Protein AF-A0A2Z6NJ18-F1 (afdb_monomer)

Secondary structure (DSSP, 8-state):
---EEEEEEEESSEE-TTS-EESSEEEEEEEEGGG-SHHHHHHHHHHTT----S--EEEETTEEEE--SHHHHHHHHHHHHHHHS-HHHHHHHHSTTPPP---HHHHHHHHHHHS--HHHHHHHHHHHH-SSHHHHHHHHHHHHHH-HHHHHHHHHS-GGGT-GGGS-TTT--S--S-HHHHHHHHHHTTGGGS-HHHHHHHHHHHHHHHHHHHHHHHHTSPTTPPPHHHHHHHHHHHHHHTT----

Nearest PDB structures (foldseek):
  2c60-assembly1_A  TM=5.235E-01  e=5.732E+00  Homo sapiens
  7oko-assembly1_AA  TM=4.887E-01  e=6.082E+00  Salmonella enterica
  7spb-assembly1_A1  TM=5.038E-01  e=8.177E+00  Salmonella enterica subsp. enterica serovar Typhi
  4hcd-assembly1_A  TM=3.188E-01  e=3.569E+00  Agrobacterium fabrum str. C58

Radius of gyration: 26.39 Å; Cα contacts (8 Å, |Δi|>4): 210; chains: 1; bounding box: 57×43×78 Å

Solvent-accessible surface area (backbone atoms only — not comparable to full-atom values): 14581 Å² total; per-residue (Å²): 130,90,55,68,46,72,46,80,45,78,44,83,49,48,67,46,101,84,71,48,81,45,79,52,52,77,47,80,42,85,42,51,59,96,67,60,32,40,71,46,52,52,52,51,44,40,71,73,72,43,86,76,77,94,78,47,73,46,75,57,97,89,41,80,42,75,52,84,42,49,68,46,36,47,52,50,48,54,49,36,51,67,70,72,34,55,72,62,61,51,42,52,68,79,41,66,90,65,86,64,70,52,40,46,61,60,52,46,60,60,45,42,76,80,53,72,52,71,66,59,52,51,49,52,52,49,30,32,62,17,76,41,60,68,57,26,54,52,44,51,60,61,36,35,84,77,38,52,69,60,36,54,56,56,66,70,48,64,53,56,32,52,20,46,36,52,41,55,81,94,67,56,60,92,73,54,54,56,58,68,62,53,54,49,48,65,65,43,57,68,35,70,79,45,61,72,68,59,21,52,50,50,53,50,51,54,52,50,55,51,51,50,56,50,50,56,57,53,72,73,47,57,92,91,61,67,59,68,72,57,47,54,52,49,52,54,49,58,60,57,53,74,73,64,72,90,127

Structure (mmCIF, N/CA/C/O backbone):
data_AF-A0A2Z6NJ18-F1
#
_entry.id   AF-A0A2Z6NJ18-F1
#
loop_
_atom_site.group_PDB
_atom_site.id
_atom_site.type_symbol
_atom_site.label_atom_id
_atom_site.label_alt_id
_atom_site.label_comp_id
_atom_site.label_asym_id
_atom_site.label_entity_id
_atom_site.label_seq_id
_atom_site.pdbx_PDB_ins_code
_atom_site.Cartn_x
_atom_site.Cartn_y
_atom_site.Cartn_z
_atom_site.occupancy
_atom_site.B_iso_or_equiv
_atom_site.auth_seq_id
_atom_site.auth_comp_id
_atom_site.auth_asym_id
_atom_site.auth_atom_id
_atom_site.pdbx_PDB_model_num
ATOM 1 N N . MET A 1 1 ? 9.048 -25.719 -14.201 1.00 41.34 1 MET A N 1
ATOM 2 C CA . MET A 1 1 ? 7.821 -25.385 -14.953 1.00 41.34 1 MET A CA 1
ATOM 3 C C . MET A 1 1 ? 8.251 -24.418 -16.028 1.00 41.34 1 MET A C 1
ATOM 5 O O . MET A 1 1 ? 8.930 -23.459 -15.692 1.00 41.34 1 MET A O 1
ATOM 9 N N . GLU A 1 2 ? 7.974 -24.723 -17.289 1.00 40.97 2 GLU A N 1
ATOM 10 C CA . GLU A 1 2 ? 8.443 -23.921 -18.420 1.00 40.97 2 GLU A CA 1
ATOM 11 C C . GLU A 1 2 ? 7.873 -22.501 -18.335 1.00 40.97 2 GLU A C 1
ATOM 13 O O . GLU A 1 2 ? 6.660 -22.300 -18.216 1.00 40.97 2 GLU A O 1
ATOM 18 N N . ASN A 1 3 ? 8.767 -21.515 -18.330 1.00 64.81 3 ASN A N 1
ATOM 19 C CA . ASN A 1 3 ? 8.395 -20.117 -18.232 1.00 64.81 3 ASN A CA 1
ATOM 20 C C . ASN A 1 3 ? 8.013 -19.596 -19.613 1.00 64.81 3 ASN A C 1
ATOM 22 O O . ASN A 1 3 ? 8.854 -19.549 -20.506 1.00 64.81 3 ASN A O 1
ATOM 26 N N . TYR A 1 4 ? 6.752 -19.204 -19.791 1.00 67.94 4 TYR A N 1
ATOM 27 C CA . TYR A 1 4 ? 6.263 -18.655 -21.053 1.00 67.94 4 TYR A CA 1
ATOM 28 C C . TYR A 1 4 ? 5.771 -17.224 -20.893 1.00 67.94 4 TYR A C 1
ATOM 30 O O . TYR A 1 4 ? 5.281 -16.838 -19.827 1.00 67.94 4 TYR A O 1
ATOM 38 N N . PHE A 1 5 ? 5.833 -16.478 -21.987 1.00 69.44 5 PHE A N 1
ATOM 39 C CA . PHE A 1 5 ? 5.192 -15.180 -22.140 1.00 69.44 5 PHE A CA 1
ATOM 40 C C . PHE A 1 5 ? 4.565 -15.073 -23.533 1.00 69.44 5 PHE A C 1
ATOM 42 O O . PHE A 1 5 ? 4.882 -15.862 -24.427 1.00 69.44 5 PHE A O 1
ATOM 49 N N . PHE A 1 6 ? 3.629 -14.140 -23.685 1.00 74.06 6 PHE A N 1
ATOM 50 C CA . PHE A 1 6 ? 2.908 -13.916 -24.934 1.00 74.06 6 PHE A CA 1
ATOM 51 C C . PHE A 1 6 ? 3.444 -12.666 -25.624 1.00 74.06 6 PHE A C 1
ATOM 53 O O . PHE A 1 6 ? 3.773 -11.684 -24.956 1.00 74.06 6 PHE A O 1
ATOM 60 N N . VAL A 1 7 ? 3.553 -12.725 -26.948 1.00 73.50 7 VAL A N 1
ATOM 61 C CA . VAL A 1 7 ? 3.991 -11.613 -27.792 1.00 73.50 7 VAL A CA 1
ATOM 62 C C . VAL A 1 7 ? 2.978 -11.425 -28.908 1.00 73.50 7 VAL A C 1
ATOM 64 O O . VAL A 1 7 ? 2.718 -12.362 -29.663 1.00 73.50 7 VAL A O 1
ATOM 67 N N . ASP A 1 8 ? 2.455 -10.208 -29.030 1.00 79.69 8 ASP A N 1
ATOM 68 C CA . ASP A 1 8 ? 1.617 -9.807 -30.155 1.00 79.69 8 ASP A CA 1
ATOM 69 C C . ASP A 1 8 ? 2.499 -9.349 -31.316 1.00 79.69 8 ASP A C 1
ATOM 71 O O . ASP A 1 8 ? 3.247 -8.372 -31.218 1.00 79.69 8 ASP A O 1
ATOM 75 N N . PHE A 1 9 ? 2.425 -10.074 -32.429 1.00 75.50 9 PHE A N 1
ATOM 76 C CA . PHE A 1 9 ? 3.144 -9.748 -33.650 1.00 75.50 9 PHE A CA 1
ATOM 77 C C . PHE A 1 9 ? 2.220 -9.024 -34.626 1.00 75.50 9 PHE A C 1
ATOM 79 O O . PHE A 1 9 ? 1.289 -9.613 -35.175 1.00 75.50 9 PHE A O 1
ATOM 86 N N . HIS A 1 10 ? 2.499 -7.745 -34.853 1.00 78.81 10 HIS A N 1
ATOM 87 C CA . HIS A 1 10 ? 1.779 -6.894 -35.795 1.00 78.81 10 HIS A CA 1
ATOM 88 C C . HIS A 1 10 ? 2.442 -6.973 -37.177 1.00 78.81 10 HIS A C 1
ATOM 90 O O . HIS A 1 10 ? 3.597 -6.569 -37.322 1.00 78.81 10 HIS A O 1
ATOM 96 N N . HIS A 1 11 ? 1.741 -7.478 -38.198 1.00 74.38 11 HIS A N 1
ATOM 97 C CA . HIS A 1 11 ? 2.294 -7.621 -39.551 1.00 74.38 11 HIS A CA 1
ATOM 98 C C . HIS A 1 11 ? 1.306 -7.275 -40.678 1.00 74.38 11 HIS A C 1
ATOM 100 O O . HIS A 1 11 ? 0.095 -7.408 -40.547 1.00 74.38 11 HIS A O 1
ATOM 106 N N . GLY A 1 12 ? 1.831 -6.818 -41.820 1.00 70.38 12 GLY A N 1
ATOM 107 C CA . GLY A 1 12 ? 1.021 -6.498 -43.007 1.00 70.38 12 GLY A CA 1
ATOM 108 C C . GLY A 1 12 ? 0.298 -5.141 -42.995 1.00 70.38 12 GLY A C 1
ATOM 109 O O . GLY A 1 12 ? -0.340 -4.810 -43.984 1.00 70.38 12 GLY A O 1
ATOM 110 N N . GLY A 1 13 ? 0.433 -4.348 -41.930 1.00 77.62 13 GLY A N 1
ATOM 111 C CA . GLY A 1 13 ? -0.132 -3.000 -41.762 1.00 77.62 13 GLY A CA 1
ATOM 112 C C . GLY A 1 13 ? 0.868 -1.987 -41.194 1.00 77.62 13 GLY A C 1
ATOM 113 O O . GLY A 1 13 ? 2.072 -2.243 -41.153 1.00 77.62 13 GLY A 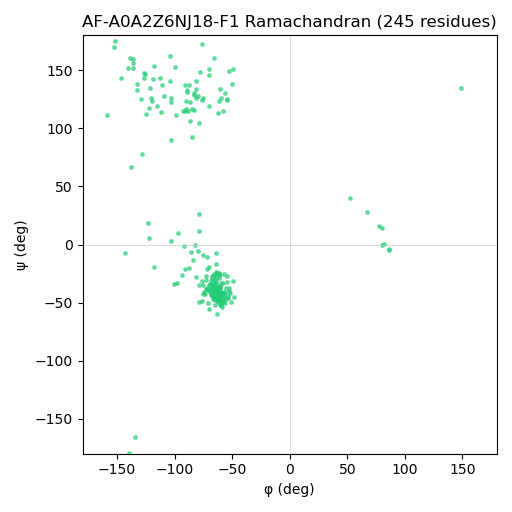O 1
ATOM 114 N N . TYR A 1 14 ? 0.378 -0.835 -40.734 1.00 73.81 14 TYR A N 1
ATOM 115 C CA . TYR A 1 14 ? 1.192 0.271 -40.215 1.00 73.81 14 TYR A CA 1
ATOM 116 C C . TYR A 1 14 ? 0.599 0.867 -38.931 1.00 73.81 14 TYR A C 1
ATOM 118 O O . TYR A 1 14 ? -0.585 0.711 -38.649 1.00 73.81 14 TYR A O 1
ATOM 126 N N . PHE A 1 15 ? 1.415 1.565 -38.139 1.00 72.38 15 PHE A N 1
ATOM 127 C CA . PHE A 1 15 ? 0.934 2.322 -36.980 1.00 72.38 15 PHE A CA 1
ATOM 128 C C . PHE A 1 15 ? 0.568 3.751 -37.395 1.00 72.38 15 PHE A C 1
ATOM 130 O O . PHE A 1 15 ? 1.335 4.408 -38.098 1.00 72.38 15 PHE A O 1
ATOM 137 N N . ASP A 1 16 ? -0.601 4.236 -36.976 1.00 76.06 16 ASP A N 1
ATOM 138 C CA . ASP A 1 16 ? -1.009 5.624 -37.191 1.00 76.06 16 ASP A CA 1
ATOM 139 C C . ASP A 1 16 ? -0.292 6.596 -36.229 1.00 76.06 16 ASP A C 1
ATOM 141 O O . ASP A 1 16 ? 0.376 6.197 -35.273 1.00 76.06 16 ASP A O 1
ATOM 145 N N . ASN A 1 17 ? -0.468 7.905 -36.439 1.00 71.88 17 ASN A N 1
ATOM 146 C CA . ASN A 1 17 ? 0.147 8.950 -35.603 1.00 71.88 17 ASN A CA 1
ATOM 147 C C . ASN A 1 17 ? -0.336 8.947 -34.137 1.00 71.88 17 ASN A C 1
ATOM 149 O O . ASN A 1 17 ? 0.166 9.723 -33.324 1.00 71.88 17 ASN A O 1
ATOM 153 N N . LYS A 1 18 ? -1.336 8.127 -33.800 1.00 70.69 18 LYS A N 1
ATOM 154 C CA . LYS A 1 18 ? -1.852 7.936 -32.441 1.00 70.69 18 LYS A CA 1
ATOM 155 C C . LYS A 1 18 ? -1.351 6.625 -31.821 1.00 70.69 18 LYS A C 1
ATOM 157 O O . LYS A 1 18 ? -1.744 6.318 -30.699 1.00 70.69 18 LYS A O 1
ATOM 162 N N . GLY A 1 19 ? -0.496 5.872 -32.520 1.00 65.94 19 GLY A N 1
ATOM 163 C CA . GLY A 1 19 ? 0.049 4.590 -32.073 1.00 65.94 19 GLY A CA 1
ATOM 164 C C . GLY A 1 19 ? -0.903 3.407 -32.257 1.00 65.94 19 GLY A C 1
ATOM 165 O O . GLY A 1 19 ? -0.676 2.350 -31.675 1.00 65.94 19 GLY A O 1
ATOM 166 N N . THR A 1 20 ? -1.969 3.561 -33.044 1.00 74.31 20 THR A N 1
ATOM 167 C CA . THR A 1 20 ? -2.934 2.491 -33.326 1.00 74.31 20 THR A CA 1
ATOM 168 C C . THR A 1 20 ? -2.483 1.706 -34.551 1.00 74.31 20 THR A C 1
ATOM 170 O O . THR A 1 20 ? -2.161 2.301 -35.577 1.00 74.31 20 THR A O 1
ATOM 173 N N . TYR A 1 21 ? -2.463 0.375 -34.465 1.00 76.50 21 TYR A N 1
ATOM 174 C CA . TYR A 1 21 ? -2.141 -0.483 -35.605 1.00 76.50 21 TYR A CA 1
AT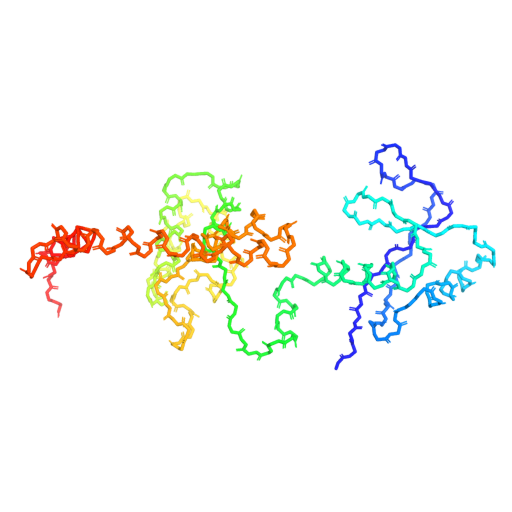OM 175 C C . TYR A 1 21 ? -3.321 -0.562 -36.584 1.00 76.50 21 TYR A C 1
ATOM 177 O O . TYR A 1 21 ? -4.436 -0.889 -36.178 1.00 76.50 21 TYR A O 1
ATOM 185 N N . VAL A 1 22 ? -3.089 -0.255 -37.862 1.00 77.94 22 VAL A N 1
ATOM 186 C CA . VAL A 1 22 ? -4.117 -0.147 -38.905 1.00 77.94 22 VAL A CA 1
ATOM 187 C C . VAL A 1 22 ? -3.687 -0.906 -40.162 1.00 77.94 22 VAL A C 1
ATOM 189 O O . VAL A 1 22 ? -2.545 -0.816 -40.609 1.00 77.94 22 VAL A O 1
ATOM 192 N N . GLY A 1 23 ? -4.635 -1.629 -40.764 1.00 75.75 23 GLY A N 1
ATOM 193 C CA . GLY A 1 23 ? -4.468 -2.228 -42.091 1.00 75.75 23 GLY A CA 1
ATOM 194 C C . GLY A 1 23 ? -3.631 -3.509 -42.141 1.00 75.75 23 GLY A C 1
ATOM 195 O O . GLY A 1 23 ? -3.208 -3.876 -43.229 1.00 75.75 23 GLY A O 1
ATOM 196 N N . GLY A 1 24 ? -3.394 -4.171 -41.004 1.00 80.94 24 GLY A N 1
ATOM 197 C CA . GLY A 1 24 ? -2.654 -5.434 -40.917 1.00 80.94 24 GLY A CA 1
ATOM 198 C C . GLY A 1 24 ? -3.271 -6.423 -39.932 1.00 80.94 24 GLY A C 1
ATOM 199 O O . GLY A 1 24 ? -4.267 -6.117 -39.276 1.00 80.94 24 GLY A O 1
ATOM 200 N N . ASP A 1 25 ? -2.635 -7.582 -39.808 1.00 76.06 25 ASP A N 1
ATOM 201 C CA . ASP A 1 25 ? -3.032 -8.667 -38.916 1.00 76.06 25 ASP A CA 1
ATOM 202 C C . ASP A 1 25 ? -2.191 -8.666 -37.632 1.00 76.06 25 ASP A C 1
ATOM 204 O O . ASP A 1 25 ? -1.043 -8.207 -37.599 1.00 76.06 25 ASP A O 1
ATOM 208 N N . VAL A 1 26 ? -2.779 -9.189 -36.554 1.00 80.44 26 VAL A N 1
ATOM 209 C CA . VAL A 1 26 ? -2.106 -9.387 -35.266 1.00 80.44 26 VAL A CA 1
ATOM 210 C C . VAL A 1 26 ? -2.131 -10.869 -34.932 1.00 80.44 26 VAL A C 1
ATOM 212 O O . VAL A 1 26 ? -3.200 -11.477 -34.872 1.00 80.44 26 VAL A O 1
ATOM 215 N N . ALA A 1 27 ? -0.955 -11.447 -34.714 1.00 77.38 27 ALA A N 1
ATOM 216 C CA . ALA A 1 27 ? -0.800 -12.837 -34.314 1.00 77.38 27 ALA A CA 1
ATOM 217 C C . ALA A 1 27 ? -0.192 -12.910 -32.910 1.00 77.38 27 ALA A C 1
ATOM 219 O O . ALA A 1 27 ? 0.931 -12.455 -32.702 1.00 77.38 27 ALA A O 1
ATOM 220 N N . GLU A 1 28 ? -0.912 -13.509 -31.963 1.00 79.62 28 GLU A N 1
ATOM 221 C CA . GLU A 1 28 ? -0.400 -13.768 -30.615 1.00 79.62 28 GLU A CA 1
ATOM 222 C C . GLU A 1 28 ? 0.422 -15.065 -30.614 1.00 79.62 28 GLU A C 1
ATOM 224 O O . GLU A 1 28 ? -0.036 -16.119 -31.069 1.00 79.62 28 GLU A O 1
ATOM 229 N N . TRP A 1 29 ? 1.643 -15.001 -30.087 1.00 73.38 29 TRP A N 1
ATOM 230 C CA . TRP A 1 29 ? 2.543 -16.145 -29.990 1.00 73.38 29 TRP A CA 1
ATOM 231 C C . TRP A 1 29 ? 2.941 -16.425 -28.549 1.00 73.38 29 TRP A C 1
ATOM 233 O O . TRP A 1 29 ? 3.329 -15.529 -27.802 1.00 73.38 29 TRP A O 1
ATOM 243 N N . LYS A 1 30 ? 2.897 -17.707 -28.177 1.00 77.06 30 LYS A N 1
ATOM 244 C CA . LYS A 1 30 ? 3.396 -18.204 -26.894 1.00 77.06 30 LYS A CA 1
ATOM 245 C C . LYS A 1 30 ? 4.879 -18.557 -27.020 1.00 77.06 30 LYS A C 1
ATOM 247 O O . LYS A 1 30 ? 5.228 -19.508 -27.721 1.00 77.06 30 LYS A O 1
ATOM 252 N N . CYS A 1 31 ? 5.728 -17.831 -26.303 1.00 70.31 31 CYS A N 1
ATOM 253 C CA . CYS A 1 31 ? 7.183 -17.932 -26.382 1.00 70.31 31 CYS A CA 1
ATOM 254 C C . CYS A 1 31 ? 7.778 -18.504 -25.091 1.00 70.31 31 CYS A C 1
ATOM 256 O O . CYS A 1 31 ? 7.285 -18.222 -23.999 1.00 70.31 31 CYS A O 1
ATOM 258 N N . LEU A 1 32 ? 8.830 -19.317 -25.218 1.00 67.75 32 LEU A N 1
ATOM 259 C CA . LEU A 1 32 ? 9.593 -19.874 -24.097 1.00 67.75 32 LEU A CA 1
ATOM 260 C C . LEU A 1 32 ? 10.683 -18.892 -23.668 1.00 67.75 32 LEU A C 1
ATOM 262 O O . LEU A 1 32 ? 11.545 -18.548 -24.467 1.00 67.75 32 LEU A O 1
ATOM 266 N N . SER A 1 33 ? 10.655 -18.502 -22.397 1.00 65.50 33 SER A N 1
ATOM 267 C CA . SER A 1 33 ? 11.608 -17.598 -21.742 1.00 65.50 33 SER A CA 1
ATOM 268 C C . SER A 1 33 ? 13.061 -18.043 -21.915 1.00 65.50 33 SER A C 1
ATOM 270 O O . SER A 1 33 ? 13.911 -17.258 -22.308 1.00 65.50 33 SER A O 1
ATOM 272 N N . GLU A 1 34 ? 13.343 -19.331 -21.708 1.00 60.28 34 GLU A N 1
ATOM 273 C CA . GLU A 1 34 ? 14.712 -19.870 -21.768 1.00 60.28 34 GLU A CA 1
ATOM 274 C C . GLU A 1 34 ? 15.296 -19.934 -23.189 1.00 60.28 34 GLU A C 1
ATOM 276 O O . GLU A 1 34 ? 16.486 -20.186 -23.356 1.00 60.28 34 GLU A O 1
ATOM 281 N N . MET A 1 35 ? 14.467 -19.725 -24.215 1.00 59.78 35 MET A N 1
ATOM 282 C CA . MET A 1 35 ? 14.857 -19.792 -25.627 1.00 59.78 35 MET A CA 1
ATOM 283 C C . MET A 1 35 ? 14.547 -18.490 -26.371 1.00 59.78 35 MET A C 1
ATOM 285 O O . MET A 1 35 ? 14.419 -18.495 -27.594 1.00 59.78 35 MET A O 1
ATOM 289 N N . TRP A 1 36 ? 14.352 -17.387 -25.646 1.00 72.75 36 TRP A N 1
ATOM 290 C CA . TRP A 1 36 ? 14.043 -16.106 -26.258 1.00 72.75 36 TRP A CA 1
ATOM 291 C C . TRP A 1 36 ? 15.312 -15.303 -26.542 1.00 72.75 36 TRP A C 1
ATOM 293 O O . TRP A 1 36 ? 16.020 -14.881 -25.632 1.00 72.75 36 TRP A O 1
ATOM 303 N N . GLY A 1 37 ? 15.573 -15.074 -27.826 1.00 72.56 37 GLY A N 1
ATOM 304 C CA . GLY A 1 37 ? 16.685 -14.269 -28.319 1.00 72.56 37 GLY A CA 1
ATOM 305 C C . GLY A 1 37 ? 16.364 -13.660 -29.680 1.00 72.56 37 GLY A C 1
ATOM 306 O O . GLY A 1 37 ? 15.382 -14.019 -30.334 1.00 72.56 37 GLY A O 1
ATOM 307 N N . TYR A 1 38 ? 17.211 -12.743 -30.136 1.00 75.81 38 TYR A N 1
ATOM 308 C CA . TYR A 1 38 ? 17.074 -12.043 -31.413 1.00 75.81 38 TYR A CA 1
ATOM 309 C C . TYR A 1 38 ? 16.918 -13.012 -32.591 1.00 75.81 38 TYR A C 1
ATOM 311 O O . TYR A 1 38 ? 16.041 -12.857 -33.444 1.00 75.81 38 TYR A O 1
ATOM 319 N N . PHE A 1 39 ? 17.738 -14.064 -32.614 1.00 76.19 39 PHE A N 1
ATOM 320 C CA . PHE A 1 39 ? 17.686 -15.075 -33.667 1.00 76.19 39 PHE A CA 1
ATOM 321 C C . PHE A 1 39 ? 16.404 -15.907 -33.636 1.00 76.19 39 PHE A C 1
ATOM 323 O O . PHE A 1 39 ? 15.968 -16.388 -34.683 1.00 76.19 39 PHE A O 1
ATOM 330 N N . ASP A 1 40 ? 15.774 -16.066 -32.476 1.00 76.19 40 ASP A N 1
ATOM 331 C CA . ASP A 1 40 ? 14.513 -16.793 -32.350 1.00 76.19 40 ASP A CA 1
ATOM 332 C C . ASP A 1 40 ? 13.327 -15.932 -32.790 1.00 76.19 40 ASP A C 1
ATOM 334 O O . ASP A 1 40 ? 12.445 -16.437 -33.490 1.00 76.19 40 ASP A O 1
ATOM 338 N N . VAL A 1 41 ? 13.376 -14.617 -32.537 1.00 74.06 41 VAL A N 1
ATOM 339 C CA . VAL A 1 41 ? 12.457 -13.647 -33.158 1.00 74.06 41 VAL A CA 1
ATOM 340 C C . VAL A 1 41 ? 12.590 -13.695 -34.682 1.00 74.06 41 VAL A C 1
ATOM 342 O O . VAL A 1 41 ? 11.592 -13.861 -35.381 1.00 74.06 41 VAL A O 1
ATOM 345 N N . LEU A 1 42 ? 13.813 -13.669 -35.223 1.00 76.06 42 LEU A N 1
ATOM 346 C CA . LEU A 1 42 ? 14.040 -13.783 -36.671 1.00 76.06 42 LEU A CA 1
ATOM 347 C C . LEU A 1 42 ? 13.499 -15.090 -37.266 1.00 76.06 42 LEU A C 1
ATOM 349 O O . LEU A 1 42 ? 12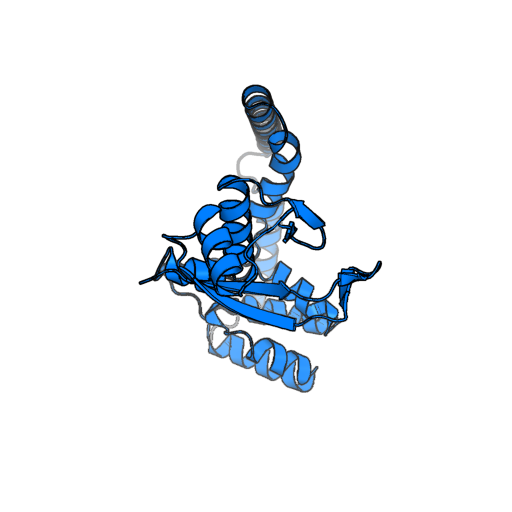.909 -15.080 -38.349 1.00 76.06 42 LEU A O 1
ATOM 353 N N . LYS A 1 43 ? 13.694 -16.230 -36.591 1.00 78.69 43 LYS A N 1
ATOM 354 C CA . LYS A 1 43 ? 13.138 -17.522 -37.033 1.00 78.69 43 LYS A CA 1
ATOM 355 C C . LYS A 1 43 ? 11.609 -17.490 -37.062 1.00 78.69 43 LYS A C 1
ATOM 357 O O . LYS A 1 43 ? 11.020 -18.020 -38.005 1.00 78.69 43 LYS A O 1
ATOM 362 N N . LEU A 1 44 ? 10.978 -16.869 -36.064 1.00 76.81 44 LEU A N 1
ATOM 363 C CA . LEU A 1 44 ? 9.528 -16.663 -36.006 1.00 76.81 44 LEU A CA 1
ATOM 364 C C . LEU A 1 44 ? 9.035 -15.847 -37.206 1.00 76.81 44 LEU A C 1
ATOM 366 O O . LEU A 1 44 ? 8.140 -16.301 -37.919 1.00 76.81 44 LEU A O 1
ATOM 370 N N . VAL A 1 45 ? 9.676 -14.715 -37.503 1.00 75.38 45 VAL A N 1
ATOM 371 C CA . VAL A 1 45 ? 9.308 -13.860 -38.646 1.00 75.38 45 VAL A CA 1
ATOM 372 C C . VAL A 1 45 ? 9.463 -14.596 -39.981 1.00 75.38 45 VAL A C 1
ATOM 374 O O . VAL A 1 45 ? 8.564 -14.571 -40.825 1.00 75.38 45 VAL A O 1
ATOM 377 N N . LYS A 1 46 ? 10.548 -15.362 -40.145 1.00 79.00 46 LYS A N 1
ATOM 378 C CA . LYS A 1 46 ? 10.749 -16.213 -41.329 1.00 79.00 46 LYS A CA 1
ATOM 379 C C . LYS A 1 46 ? 9.668 -17.288 -41.462 1.00 79.00 46 LYS A C 1
ATOM 381 O O . LYS A 1 46 ? 9.187 -17.542 -42.566 1.00 79.00 46 LYS A O 1
ATOM 386 N N . LYS A 1 47 ? 9.229 -17.887 -40.348 1.00 78.38 47 LYS A N 1
ATOM 387 C CA . LYS A 1 47 ? 8.116 -18.854 -40.320 1.00 78.38 47 LYS A CA 1
ATOM 388 C C . LYS A 1 47 ? 6.782 -18.217 -40.726 1.00 78.38 47 LYS A C 1
ATOM 390 O O . LYS A 1 47 ? 5.940 -18.897 -41.307 1.00 78.38 47 LYS A O 1
ATOM 395 N N . MET A 1 48 ? 6.617 -16.915 -40.498 1.00 71.50 48 MET A N 1
ATOM 396 C CA . MET A 1 48 ? 5.463 -16.125 -40.945 1.00 71.50 48 MET A CA 1
ATOM 397 C C . MET A 1 48 ? 5.521 -15.727 -42.432 1.00 71.50 48 MET A C 1
ATOM 399 O O . MET A 1 48 ? 4.689 -14.950 -42.885 1.00 71.50 48 MET A O 1
ATOM 403 N N . LYS A 1 49 ? 6.447 -16.308 -43.214 1.00 79.75 49 LYS A N 1
ATOM 404 C CA . LYS A 1 49 ? 6.653 -16.054 -44.654 1.00 79.75 49 LYS A CA 1
ATOM 405 C C . LYS A 1 49 ? 7.153 -14.644 -44.984 1.00 79.75 49 LYS A C 1
ATOM 407 O O . LYS A 1 49 ? 6.946 -14.173 -46.099 1.00 79.75 49 LYS A O 1
ATOM 412 N N . TYR A 1 50 ? 7.865 -14.011 -44.055 1.00 74.88 50 TYR A N 1
ATOM 413 C CA . TYR A 1 50 ? 8.621 -12.785 -44.306 1.00 74.88 50 TYR A CA 1
ATOM 414 C C . TYR A 1 50 ? 10.115 -13.143 -44.427 1.00 74.88 50 TYR A C 1
ATOM 416 O O . TYR A 1 50 ? 10.806 -13.241 -43.411 1.00 74.88 50 TYR A O 1
ATOM 424 N N . PRO A 1 51 ? 10.613 -13.451 -45.644 1.00 69.06 51 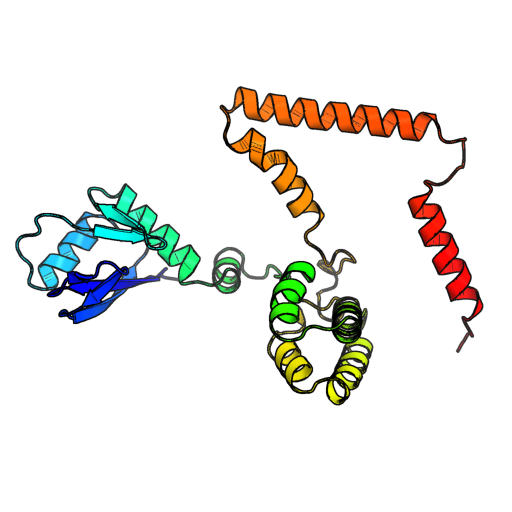PRO A N 1
ATOM 425 C CA . PRO A 1 51 ? 11.970 -13.969 -45.844 1.00 69.06 51 PRO A CA 1
ATOM 426 C C . PRO A 1 51 ? 13.054 -12.903 -45.647 1.00 69.06 51 PRO A C 1
ATOM 428 O O . PRO A 1 51 ? 14.150 -13.232 -45.192 1.00 69.06 51 PRO A O 1
ATOM 431 N N . GLU A 1 52 ? 12.730 -11.645 -45.947 1.00 72.44 52 GLU A N 1
ATOM 432 C CA . GLU A 1 52 ? 13.607 -10.488 -45.796 1.00 72.44 52 GLU A CA 1
ATOM 433 C C . GLU A 1 52 ? 12.959 -9.482 -44.847 1.00 72.44 52 GLU A C 1
ATOM 435 O O . GLU A 1 52 ? 11.807 -9.084 -45.026 1.00 72.44 52 GLU A O 1
ATOM 440 N N . VAL A 1 53 ? 13.704 -9.099 -43.813 1.00 68.12 53 VAL A N 1
ATOM 441 C CA . VAL A 1 53 ? 13.269 -8.150 -42.790 1.00 68.12 53 VAL A CA 1
ATOM 442 C C . VAL A 1 53 ? 14.307 -7.040 -42.752 1.00 68.12 53 VAL A C 1
ATOM 444 O O . VAL A 1 53 ? 15.446 -7.293 -42.370 1.00 68.12 53 VAL A O 1
ATOM 447 N N . ASN A 1 54 ? 13.924 -5.833 -43.171 1.00 70.12 54 ASN A N 1
ATOM 448 C CA . ASN A 1 54 ? 14.829 -4.681 -43.163 1.00 70.12 54 ASN A CA 1
ATOM 449 C C . ASN A 1 54 ? 15.110 -4.211 -41.734 1.00 70.12 54 ASN A C 1
ATOM 451 O O . ASN A 1 54 ? 16.263 -4.065 -41.346 1.00 70.12 54 ASN A O 1
ATOM 455 N N . GLU A 1 55 ? 14.059 -4.012 -40.939 1.00 74.56 55 GLU A N 1
ATOM 456 C CA . GLU A 1 55 ? 14.161 -3.589 -39.544 1.00 74.56 55 GLU A CA 1
ATOM 457 C C . GLU A 1 55 ? 13.034 -4.220 -38.724 1.00 74.56 55 GLU A C 1
ATOM 459 O O . GLU A 1 55 ? 11.902 -4.352 -39.195 1.00 74.56 55 GLU A O 1
ATOM 464 N N . MET A 1 56 ? 13.340 -4.596 -37.484 1.00 76.88 56 MET A N 1
ATOM 465 C CA . MET A 1 56 ? 12.360 -5.080 -36.515 1.00 76.88 56 MET A CA 1
ATOM 466 C C . MET A 1 56 ? 12.205 -4.049 -35.413 1.00 76.88 56 MET A C 1
ATOM 468 O O . MET A 1 56 ? 13.193 -3.513 -34.916 1.00 76.88 56 MET A O 1
ATOM 472 N N . TRP A 1 57 ? 10.967 -3.804 -35.008 1.00 77.75 57 TRP A N 1
ATOM 473 C CA . TRP A 1 57 ? 10.645 -2.832 -33.976 1.00 77.75 57 TRP A CA 1
ATOM 474 C C . TRP A 1 57 ? 9.794 -3.491 -32.894 1.00 77.75 57 TRP A C 1
ATOM 476 O O . TRP A 1 57 ? 8.941 -4.325 -33.193 1.00 77.75 57 TRP A O 1
ATOM 486 N N . TYR A 1 58 ? 10.014 -3.106 -31.641 1.00 77.94 58 TYR A N 1
ATOM 487 C CA . TYR A 1 58 ? 9.213 -3.526 -30.496 1.00 77.94 58 TYR A CA 1
ATOM 488 C C . TYR A 1 58 ? 8.708 -2.303 -29.737 1.00 77.94 58 TYR A C 1
ATOM 490 O O . TYR A 1 58 ? 9.370 -1.264 -29.690 1.00 77.94 58 TYR A O 1
ATOM 498 N N . ASN A 1 59 ? 7.508 -2.413 -29.169 1.00 72.81 59 ASN A N 1
ATOM 499 C CA . ASN A 1 59 ? 6.891 -1.344 -28.396 1.00 72.81 59 ASN A CA 1
ATOM 500 C C . ASN A 1 59 ? 7.004 -1.640 -26.898 1.00 72.81 59 ASN A C 1
ATOM 502 O O . ASN A 1 59 ? 6.568 -2.693 -26.434 1.00 72.81 59 ASN A O 1
ATOM 506 N N . ILE A 1 60 ? 7.557 -0.691 -26.147 1.00 71.06 60 ILE A N 1
ATOM 507 C CA . ILE A 1 60 ? 7.535 -0.686 -24.685 1.00 71.06 60 ILE A CA 1
ATOM 508 C C . ILE A 1 60 ? 6.869 0.611 -24.245 1.00 71.06 60 ILE A C 1
ATOM 510 O O . ILE A 1 60 ? 7.384 1.693 -24.519 1.00 71.06 60 ILE A O 1
ATOM 514 N N . ASP A 1 61 ? 5.731 0.504 -23.560 1.00 69.69 61 ASP A N 1
ATOM 515 C CA . ASP A 1 61 ? 5.010 1.642 -22.968 1.00 69.69 61 ASP A CA 1
ATOM 516 C C . ASP A 1 61 ? 4.723 2.790 -23.961 1.00 69.69 61 ASP A C 1
ATOM 518 O O . ASP A 1 61 ? 4.889 3.971 -23.661 1.00 69.69 61 ASP A O 1
ATOM 522 N N . GLY A 1 62 ? 4.350 2.449 -25.199 1.00 70.06 62 GLY A N 1
ATOM 523 C CA . GLY A 1 62 ? 4.067 3.429 -26.252 1.00 70.06 62 GLY A CA 1
ATOM 524 C C . GLY A 1 62 ? 5.307 3.971 -26.969 1.00 70.06 62 GLY A C 1
ATOM 525 O O . GLY A 1 62 ? 5.162 4.771 -27.890 1.00 70.06 62 GLY A O 1
ATOM 526 N N . SER A 1 63 ? 6.512 3.520 -26.609 1.00 74.25 63 SER A N 1
ATOM 527 C CA . SER A 1 63 ? 7.765 3.877 -27.282 1.00 74.25 63 SER A CA 1
ATOM 528 C C . SER A 1 63 ? 8.242 2.743 -28.187 1.00 74.25 63 SER A C 1
ATOM 530 O O . SER A 1 63 ? 8.472 1.628 -27.721 1.00 74.25 63 SER A O 1
ATOM 532 N N . LEU A 1 64 ? 8.421 3.030 -29.479 1.00 77.88 64 LEU A N 1
ATOM 533 C CA . LEU A 1 64 ? 8.986 2.087 -30.447 1.00 77.88 64 LEU A CA 1
ATOM 534 C C . LEU A 1 64 ? 10.518 2.107 -30.383 1.00 77.88 64 LEU A C 1
ATOM 536 O O . LEU A 1 64 ? 11.137 3.170 -30.442 1.00 77.88 64 LEU A O 1
ATOM 540 N N . LYS A 1 65 ? 11.124 0.925 -30.285 1.00 80.88 65 LYS A N 1
ATOM 541 C CA . LYS A 1 65 ? 12.575 0.709 -30.295 1.00 80.88 65 LYS A CA 1
ATOM 542 C C . LYS A 1 65 ? 12.948 -0.309 -31.365 1.00 80.88 65 LYS A C 1
ATOM 544 O O . LYS A 1 65 ? 12.178 -1.230 -31.626 1.00 80.88 65 LYS A O 1
ATOM 549 N N . VAL A 1 66 ? 14.130 -0.160 -31.959 1.00 81.94 66 VAL A N 1
ATOM 550 C CA . VAL A 1 66 ? 14.647 -1.116 -32.948 1.00 81.94 66 VAL A CA 1
ATOM 551 C C . VAL A 1 66 ? 15.219 -2.331 -32.225 1.00 81.94 66 VAL A C 1
ATOM 553 O O . VAL A 1 66 ? 16.061 -2.190 -31.337 1.00 81.94 66 VAL A O 1
ATOM 556 N N . LEU A 1 67 ? 14.781 -3.523 -32.615 1.00 81.81 67 LEU A N 1
ATOM 557 C CA . LEU A 1 67 ? 15.343 -4.790 -32.168 1.00 81.81 67 LEU A CA 1
ATOM 558 C C . LEU A 1 67 ? 16.525 -5.155 -33.073 1.00 81.81 67 LEU A C 1
ATOM 560 O O . LEU A 1 67 ? 16.331 -5.551 -34.223 1.00 81.81 67 LEU A O 1
ATOM 564 N N . VAL A 1 68 ? 17.743 -5.024 -32.548 1.00 83.19 68 VAL A N 1
ATOM 565 C CA . VAL A 1 68 ? 18.996 -5.283 -33.288 1.00 83.19 68 VAL A CA 1
ATOM 566 C C . VAL A 1 68 ? 19.835 -6.415 -32.695 1.00 83.19 68 VAL A C 1
ATOM 568 O O . VAL A 1 68 ? 20.695 -6.953 -33.386 1.00 83.19 68 VAL A O 1
ATOM 571 N N . ASP A 1 69 ? 19.605 -6.772 -31.431 1.00 82.06 69 ASP A N 1
ATOM 572 C CA . ASP A 1 69 ? 20.424 -7.718 -30.678 1.00 82.06 69 ASP A CA 1
ATOM 573 C C . ASP A 1 69 ? 19.625 -8.459 -29.586 1.00 82.06 69 ASP A C 1
ATOM 575 O O . ASP A 1 69 ? 18.448 -8.182 -29.331 1.00 8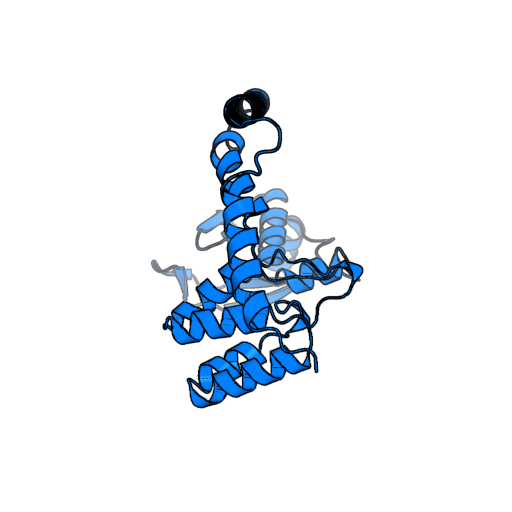2.06 69 ASP A O 1
ATOM 579 N N . ASP A 1 70 ? 20.285 -9.416 -28.926 1.00 77.69 70 ASP A N 1
ATOM 580 C CA . ASP A 1 70 ? 19.702 -10.193 -27.823 1.00 77.69 70 ASP A CA 1
ATOM 581 C C . ASP A 1 70 ? 19.358 -9.322 -26.608 1.00 77.69 70 ASP A C 1
ATOM 583 O O . ASP A 1 70 ? 18.467 -9.663 -25.834 1.00 77.69 70 ASP A O 1
ATOM 587 N N . LYS A 1 71 ? 20.008 -8.163 -26.447 1.00 78.94 71 LYS A N 1
ATOM 588 C CA . LYS A 1 71 ? 19.698 -7.230 -25.360 1.00 78.94 71 LYS A CA 1
ATOM 589 C C . LYS A 1 71 ? 18.293 -6.651 -25.521 1.00 78.94 71 LYS A C 1
ATOM 591 O O . LYS A 1 71 ? 17.566 -6.560 -24.533 1.00 78.94 71 LYS A O 1
ATOM 596 N N . GLY A 1 72 ? 17.897 -6.302 -26.745 1.00 76.50 72 GLY A N 1
ATOM 597 C CA . GLY A 1 72 ? 16.522 -5.900 -27.046 1.00 76.50 72 GLY A CA 1
ATOM 598 C C . GLY A 1 72 ? 15.518 -7.035 -26.819 1.00 76.50 72 GLY A C 1
ATOM 599 O O . GLY A 1 72 ? 14.448 -6.801 -26.263 1.00 76.50 72 GLY A O 1
ATOM 600 N N . ALA A 1 73 ? 15.880 -8.276 -27.165 1.00 78.19 73 ALA A N 1
ATOM 601 C CA . ALA A 1 73 ? 15.018 -9.439 -26.946 1.00 78.19 73 ALA A CA 1
ATOM 602 C C . ALA A 1 73 ? 14.772 -9.701 -25.447 1.00 78.19 73 ALA A C 1
ATOM 604 O O . ALA A 1 73 ? 13.624 -9.896 -25.044 1.00 78.19 73 ALA A O 1
ATOM 605 N N . VAL A 1 74 ? 15.813 -9.618 -24.612 1.00 78.56 74 VAL A N 1
ATOM 606 C CA . VAL A 1 74 ? 15.689 -9.724 -23.147 1.00 78.56 74 VAL A CA 1
ATOM 607 C C . VAL A 1 74 ? 14.871 -8.563 -22.574 1.00 78.56 74 VAL A C 1
ATOM 609 O O . VAL A 1 74 ? 14.030 -8.780 -21.709 1.00 78.56 74 VAL A O 1
ATOM 612 N N . GLU A 1 75 ? 15.031 -7.337 -23.088 1.00 80.12 75 GLU A N 1
ATOM 613 C CA . GLU A 1 75 ? 14.217 -6.192 -22.651 1.00 80.12 75 GLU A CA 1
ATOM 614 C C . GLU A 1 75 ? 12.720 -6.403 -22.949 1.00 80.12 75 GLU A C 1
ATOM 616 O O . GLU A 1 75 ? 11.870 -6.091 -22.111 1.00 80.12 75 GLU A O 1
ATOM 621 N N . MET A 1 76 ? 12.386 -6.977 -24.113 1.00 74.19 76 MET A N 1
ATOM 622 C CA . MET A 1 76 ? 11.011 -7.361 -24.454 1.00 74.19 76 MET A CA 1
ATOM 623 C C . MET A 1 76 ? 10.455 -8.401 -23.483 1.00 74.19 76 MET A C 1
ATOM 625 O O . MET A 1 76 ? 9.309 -8.294 -23.053 1.00 74.19 76 MET A O 1
ATOM 629 N N . GLU A 1 77 ? 11.257 -9.406 -23.143 1.00 74.69 77 GLU A N 1
ATOM 630 C CA . GLU A 1 77 ? 10.872 -10.474 -22.230 1.00 74.69 77 GLU A CA 1
ATOM 631 C C . GLU A 1 77 ? 10.671 -9.962 -20.800 1.00 74.69 77 GLU A C 1
ATOM 633 O O . GLU A 1 77 ? 9.653 -10.266 -20.180 1.00 74.69 77 GLU A O 1
ATOM 638 N N . ASP A 1 78 ? 11.602 -9.165 -20.278 1.00 74.56 78 ASP A N 1
ATOM 639 C CA . ASP A 1 78 ? 11.501 -8.551 -18.954 1.00 74.56 78 ASP A CA 1
ATOM 640 C C . ASP A 1 78 ? 10.253 -7.672 -18.857 1.00 74.56 78 ASP A C 1
ATOM 642 O O . ASP A 1 78 ? 9.512 -7.725 -17.869 1.00 74.56 78 ASP A O 1
ATOM 646 N N . TRP A 1 79 ? 9.970 -6.908 -19.915 1.00 70.94 79 TRP A N 1
ATOM 647 C CA . TRP A 1 79 ? 8.764 -6.099 -19.999 1.00 70.94 79 TRP A CA 1
ATOM 648 C C . TRP A 1 79 ? 7.495 -6.953 -20.081 1.00 70.94 79 TRP A C 1
ATOM 650 O O . TRP A 1 79 ? 6.537 -6.701 -19.347 1.00 70.94 79 TRP A O 1
ATOM 660 N N . ALA A 1 80 ? 7.483 -7.997 -20.911 1.00 66.81 80 ALA A N 1
ATOM 661 C CA . ALA A 1 80 ? 6.363 -8.927 -21.043 1.00 66.81 80 ALA A CA 1
ATOM 662 C C . ALA A 1 80 ? 6.116 -9.722 -19.751 1.00 66.81 80 ALA A C 1
ATOM 664 O O . ALA A 1 80 ? 4.971 -9.976 -19.385 1.00 66.81 80 ALA A O 1
ATOM 665 N N . LYS A 1 81 ? 7.163 -10.061 -18.994 1.00 65.00 81 LYS A N 1
ATOM 666 C CA . LYS A 1 81 ? 7.055 -10.661 -17.657 1.00 65.00 81 LYS A CA 1
ATOM 667 C C . LYS A 1 81 ? 6.482 -9.670 -16.647 1.00 65.00 81 LYS A C 1
ATOM 669 O O . LYS A 1 81 ? 5.597 -10.042 -15.879 1.00 65.00 81 LYS A O 1
ATOM 674 N N . ALA A 1 82 ? 6.938 -8.417 -16.669 1.00 62.78 82 ALA A N 1
ATOM 675 C CA . ALA A 1 82 ? 6.460 -7.362 -15.774 1.00 62.78 82 ALA A CA 1
ATOM 676 C C . ALA A 1 82 ? 5.003 -6.942 -16.046 1.00 62.78 82 ALA A C 1
ATOM 678 O O . ALA A 1 82 ? 4.293 -6.546 -15.119 1.00 62.78 82 ALA A O 1
ATOM 679 N N . THR A 1 83 ? 4.555 -7.024 -17.302 1.00 61.66 83 THR A N 1
ATOM 680 C CA . THR A 1 83 ? 3.208 -6.613 -17.736 1.00 61.66 83 THR A CA 1
ATOM 681 C C . THR A 1 83 ? 2.218 -7.778 -17.856 1.00 61.66 83 THR A C 1
ATOM 683 O O . THR A 1 83 ? 1.041 -7.600 -17.545 1.00 61.66 83 THR A O 1
ATOM 686 N N . GLY A 1 84 ? 2.675 -8.974 -18.242 1.00 48.94 84 GLY A N 1
ATOM 687 C CA . GLY A 1 84 ? 1.852 -10.163 -18.504 1.00 48.94 84 GLY A CA 1
ATOM 688 C C . GLY A 1 84 ? 1.622 -11.081 -17.299 1.00 48.94 84 GLY A C 1
ATOM 689 O O . GLY A 1 84 ? 0.629 -11.807 -17.254 1.00 48.94 84 GLY A O 1
ATOM 690 N N . LYS A 1 85 ? 2.468 -11.022 -16.266 1.00 49.62 85 LYS A N 1
ATOM 691 C CA . LYS A 1 85 ? 2.189 -11.636 -14.963 1.00 49.62 85 LYS A CA 1
ATOM 692 C C . LYS A 1 85 ? 2.003 -10.503 -13.968 1.00 49.62 85 LYS A C 1
ATOM 694 O O . LYS A 1 85 ? 2.934 -9.765 -13.669 1.00 49.62 85 LYS A O 1
ATOM 699 N N . GLY A 1 86 ? 0.791 -10.352 -13.430 1.00 50.97 86 GLY A N 1
ATOM 700 C CA . GLY A 1 86 ? 0.606 -9.478 -12.273 1.00 50.97 86 GLY A CA 1
ATOM 701 C C . GLY A 1 86 ? 1.648 -9.815 -11.197 1.00 50.97 86 GLY A C 1
ATOM 702 O O . GLY A 1 86 ? 2.078 -10.964 -11.086 1.00 50.97 86 GLY A O 1
ATOM 703 N N . LEU A 1 87 ? 2.042 -8.832 -10.384 1.00 55.66 87 LEU A N 1
ATOM 704 C CA . LEU A 1 87 ? 3.049 -9.028 -9.331 1.00 55.66 87 LEU A CA 1
ATOM 705 C C . LEU A 1 87 ? 2.760 -10.265 -8.456 1.00 55.66 87 LEU A C 1
ATOM 707 O O . LEU A 1 87 ? 3.681 -10.917 -7.992 1.00 55.66 87 LEU A O 1
ATOM 711 N N . LEU A 1 88 ? 1.481 -10.610 -8.263 1.00 60.50 88 LEU A N 1
ATOM 712 C CA . LEU A 1 88 ? 1.060 -11.805 -7.534 1.00 60.50 88 LEU A CA 1
ATOM 713 C C . LEU A 1 88 ? 1.507 -13.125 -8.204 1.00 60.50 88 LEU A C 1
ATOM 715 O O . LEU A 1 88 ? 2.268 -13.836 -7.558 1.00 60.50 88 LEU A O 1
ATOM 719 N N . PRO A 1 89 ? 1.120 -13.456 -9.458 1.00 61.12 89 PRO A N 1
ATOM 720 C CA . PRO A 1 89 ? 1.629 -14.646 -10.144 1.00 61.12 89 PRO A CA 1
ATOM 721 C C . PRO A 1 89 ? 3.158 -14.751 -10.188 1.00 61.12 89 PRO A C 1
ATOM 723 O O . PRO A 1 89 ? 3.695 -15.834 -9.989 1.00 61.12 89 PRO A O 1
ATOM 726 N N . ALA A 1 90 ? 3.859 -13.634 -10.415 1.00 58.09 90 ALA A N 1
ATOM 727 C CA . ALA A 1 90 ? 5.322 -13.624 -10.438 1.00 58.09 90 ALA A CA 1
ATOM 728 C C . ALA A 1 90 ? 5.923 -13.965 -9.062 1.00 58.09 90 ALA A C 1
ATOM 730 O O . ALA A 1 90 ? 6.896 -14.709 -8.973 1.00 58.09 90 ALA A O 1
ATOM 731 N N . MET A 1 91 ? 5.327 -13.456 -7.980 1.00 59.78 91 MET A N 1
ATOM 732 C CA . MET A 1 91 ? 5.759 -13.774 -6.618 1.00 59.78 91 MET A CA 1
ATOM 733 C C . MET A 1 91 ? 5.421 -15.212 -6.218 1.00 59.78 91 MET A C 1
ATOM 735 O O . MET A 1 91 ? 6.237 -15.850 -5.564 1.00 59.78 91 MET A O 1
ATOM 739 N N . ASP A 1 92 ? 4.260 -15.732 -6.622 1.00 66.19 92 ASP A N 1
ATOM 740 C CA . ASP A 1 92 ? 3.866 -17.118 -6.338 1.00 66.19 92 ASP A CA 1
ATOM 741 C C . ASP A 1 92 ? 4.781 -18.131 -7.051 1.00 66.19 92 ASP A C 1
ATOM 743 O O . ASP A 1 92 ? 5.018 -19.221 -6.534 1.00 66.19 92 ASP A O 1
ATOM 747 N N . GLU A 1 93 ? 5.322 -17.766 -8.215 1.00 67.50 93 GLU A N 1
ATOM 748 C CA . GLU A 1 93 ? 6.272 -18.588 -8.965 1.00 67.50 93 GLU A CA 1
ATOM 749 C C . GLU A 1 93 ? 7.698 -18.518 -8.400 1.00 67.50 93 GLU A C 1
ATOM 751 O O . GLU A 1 93 ? 8.329 -19.551 -8.184 1.00 67.50 93 GLU A O 1
ATOM 756 N N . LEU A 1 94 ? 8.210 -17.306 -8.156 1.00 71.00 94 LEU A N 1
ATOM 757 C CA . LEU A 1 94 ? 9.587 -17.101 -7.697 1.00 71.00 94 LEU A CA 1
ATOM 758 C C . LEU A 1 94 ? 9.769 -17.429 -6.210 1.00 71.00 94 LEU A C 1
ATOM 760 O O . LEU A 1 94 ? 10.854 -17.828 -5.793 1.00 71.00 94 LEU A O 1
ATOM 764 N N . LEU A 1 95 ? 8.728 -17.223 -5.402 1.00 71.12 95 LEU A N 1
ATOM 765 C CA . LEU A 1 95 ? 8.749 -17.353 -3.946 1.00 71.12 95 LEU A CA 1
ATOM 766 C C . LEU A 1 95 ? 7.475 -18.065 -3.448 1.00 71.12 95 LEU A C 1
ATOM 768 O O . LEU A 1 95 ? 6.652 -17.464 -2.742 1.00 71.12 95 LEU A O 1
ATOM 772 N N . PRO A 1 96 ? 7.297 -19.357 -3.787 1.00 76.00 96 PRO A N 1
ATOM 773 C CA . PRO A 1 96 ? 6.113 -20.108 -3.397 1.00 76.00 96 PRO A CA 1
ATOM 774 C C . PRO A 1 96 ? 5.985 -20.175 -1.870 1.00 76.00 96 PRO A C 1
ATOM 776 O O . PRO A 1 96 ? 6.943 -20.448 -1.149 1.00 76.00 96 PRO A O 1
ATOM 779 N N . GLY A 1 97 ? 4.776 -19.920 -1.368 1.00 73.25 97 GLY A N 1
ATOM 780 C CA . GLY A 1 97 ? 4.473 -19.935 0.067 1.00 73.25 97 GLY A CA 1
ATOM 781 C C . GLY A 1 97 ? 4.745 -18.618 0.801 1.00 73.25 97 GLY A C 1
ATOM 782 O O . GLY A 1 97 ? 4.376 -18.499 1.970 1.00 73.25 97 GLY A O 1
ATOM 783 N N . VAL A 1 98 ? 5.317 -17.605 0.139 1.00 77.19 98 VAL A N 1
ATOM 784 C CA . VAL A 1 98 ? 5.449 -16.269 0.734 1.00 77.19 98 VAL A CA 1
ATOM 785 C C . VAL A 1 98 ? 4.106 -15.552 0.710 1.00 77.19 98 VAL A C 1
ATOM 787 O O . VAL A 1 98 ? 3.491 -15.344 -0.337 1.00 77.19 98 VAL A O 1
ATOM 790 N N . GLU A 1 99 ? 3.659 -15.116 1.884 1.00 73.50 99 GLU A N 1
ATOM 791 C CA . GLU A 1 99 ? 2.422 -14.360 1.992 1.00 73.50 99 GLU A CA 1
ATOM 792 C C . GLU A 1 99 ? 2.542 -12.961 1.398 1.00 73.50 99 GLU A C 1
ATOM 794 O O . GLU A 1 99 ? 3.278 -12.099 1.882 1.00 73.50 99 GLU A O 1
ATOM 799 N N . GLN A 1 100 ? 1.716 -12.712 0.390 1.00 74.19 100 GLN A N 1
ATOM 800 C CA . GLN A 1 100 ? 1.640 -11.422 -0.273 1.00 74.19 100 GLN A CA 1
ATOM 801 C C . GLN A 1 100 ? 0.659 -10.500 0.444 1.00 74.19 100 GLN A C 1
ATOM 803 O O . GLN A 1 100 ? -0.445 -10.905 0.816 1.00 74.19 100 GLN A O 1
ATOM 808 N N . ARG A 1 101 ? 1.036 -9.229 0.606 1.00 78.94 101 ARG A N 1
ATOM 809 C CA . ARG A 1 101 ? 0.176 -8.220 1.234 1.00 78.94 101 ARG A CA 1
ATOM 810 C C . ARG A 1 101 ? 0.123 -6.946 0.427 1.00 78.94 101 ARG A C 1
ATOM 812 O O . ARG A 1 101 ? 1.136 -6.373 0.037 1.00 78.94 101 ARG A O 1
ATOM 819 N N . PHE A 1 102 ? -1.088 -6.458 0.234 1.00 78.69 102 PHE A N 1
ATOM 820 C CA . PHE A 1 102 ? -1.332 -5.193 -0.420 1.00 78.69 102 PHE A CA 1
ATOM 821 C C . PHE A 1 102 ? -1.154 -4.048 0.565 1.00 78.69 102 PHE A C 1
ATOM 823 O O . PHE A 1 102 ? -1.708 -4.034 1.664 1.00 78.69 102 PHE A O 1
ATOM 830 N N . CYS A 1 103 ? -0.427 -3.025 0.123 1.00 80.38 103 CYS A N 1
ATOM 831 C CA . CYS A 1 103 ? -0.399 -1.748 0.815 1.00 80.38 103 CYS A CA 1
ATOM 832 C C . CYS A 1 103 ? -1.811 -1.147 0.804 1.00 80.38 103 CYS A C 1
ATOM 834 O O . CYS A 1 103 ? -2.313 -0.725 -0.243 1.00 80.38 103 CYS A O 1
ATOM 836 N N . VAL A 1 104 ? -2.438 -1.046 1.977 1.00 83.50 104 VAL A N 1
ATOM 837 C CA . VAL A 1 104 ? -3.816 -0.545 2.121 1.00 83.50 104 VAL A CA 1
ATOM 838 C C . VAL A 1 104 ? -3.933 0.904 1.640 1.00 83.50 104 VAL A C 1
ATOM 840 O O . VAL A 1 104 ? -4.987 1.327 1.172 1.00 83.50 104 VAL A O 1
ATOM 843 N N . ARG A 1 105 ? -2.834 1.669 1.673 1.00 80.06 105 ARG A N 1
ATOM 844 C CA . ARG A 1 105 ? -2.775 3.027 1.116 1.00 80.06 105 ARG A CA 1
ATOM 845 C C . ARG A 1 105 ? -2.967 3.039 -0.403 1.00 80.06 105 ARG A C 1
ATOM 847 O O . ARG A 1 105 ? -3.750 3.845 -0.899 1.00 80.06 105 ARG A O 1
ATOM 854 N N . HIS A 1 106 ? -2.293 2.144 -1.127 1.00 76.81 106 HIS A N 1
ATOM 855 C CA . HIS A 1 106 ? -2.463 2.003 -2.578 1.00 76.81 106 HIS A CA 1
ATOM 856 C C . HIS A 1 106 ? -3.839 1.435 -2.917 1.00 76.81 106 HIS A C 1
ATOM 858 O O . HIS A 1 106 ? -4.516 1.964 -3.798 1.00 76.81 106 HIS A O 1
ATOM 864 N N . LEU A 1 107 ? -4.296 0.446 -2.143 1.00 80.50 107 LEU A N 1
ATOM 865 C CA . LEU A 1 107 ? -5.647 -0.095 -2.257 1.00 80.50 107 LEU A CA 1
ATOM 866 C C . LEU A 1 107 ? -6.698 1.018 -2.128 1.00 80.50 107 LEU A C 1
ATOM 868 O O . LEU A 1 107 ? -7.579 1.142 -2.973 1.00 80.50 107 LEU A O 1
ATOM 872 N N . TYR A 1 108 ? -6.557 1.889 -1.124 1.00 83.75 108 TYR A N 1
ATOM 873 C CA . TYR A 1 108 ? -7.441 3.036 -0.930 1.00 83.75 108 TYR A CA 1
ATOM 874 C C . TYR A 1 108 ? -7.318 4.073 -2.055 1.00 83.75 108 TYR A C 1
ATOM 876 O O . TYR A 1 108 ? -8.322 4.646 -2.467 1.00 83.75 108 TYR A O 1
ATOM 884 N N . SER A 1 109 ? -6.113 4.324 -2.576 1.00 77.75 109 SER A N 1
ATOM 885 C CA . SER A 1 109 ? -5.916 5.245 -3.706 1.00 77.75 109 SER A CA 1
ATOM 886 C C . SER A 1 109 ? -6.674 4.791 -4.957 1.00 77.75 109 SER A C 1
ATOM 888 O O . SER A 1 109 ? -7.247 5.620 -5.661 1.00 77.75 109 SER A O 1
ATOM 890 N N . ASN A 1 110 ? -6.739 3.481 -5.204 1.00 77.12 110 ASN A N 1
ATOM 891 C CA . ASN A 1 110 ? -7.535 2.912 -6.291 1.00 77.12 110 ASN A CA 1
ATOM 892 C C . ASN A 1 110 ? -9.032 2.921 -5.964 1.00 77.12 110 ASN A C 1
ATOM 894 O O . ASN A 1 110 ? -9.843 3.314 -6.800 1.00 77.12 110 ASN A O 1
ATOM 898 N N . PHE A 1 111 ? -9.392 2.568 -4.731 1.00 83.62 111 PHE A N 1
ATOM 899 C CA . PHE A 1 111 ? -10.774 2.560 -4.261 1.00 83.62 111 PHE A CA 1
ATOM 900 C C . PHE A 1 111 ? -11.422 3.952 -4.325 1.00 83.62 111 PHE A C 1
ATOM 902 O O . PHE A 1 111 ? -12.501 4.099 -4.891 1.00 83.62 111 PHE A O 1
ATOM 90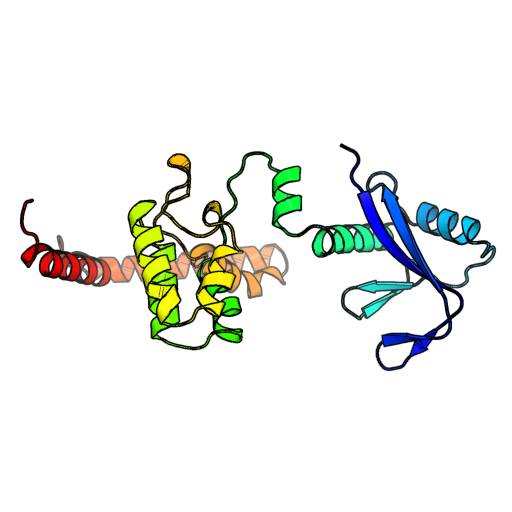9 N N . ARG A 1 112 ? -10.741 5.003 -3.840 1.00 88.19 112 ARG A N 1
ATOM 910 C CA . ARG A 1 112 ? -11.283 6.375 -3.789 1.00 88.19 112 ARG A CA 1
ATOM 911 C C . ARG A 1 112 ? -11.586 6.966 -5.165 1.00 88.19 112 ARG A C 1
ATOM 913 O O . ARG A 1 112 ? -12.393 7.881 -5.246 1.00 88.19 112 ARG A O 1
ATOM 920 N N . LYS A 1 113 ? -10.911 6.487 -6.223 1.00 83.88 113 LYS A N 1
ATOM 921 C CA . LYS A 1 113 ? -11.159 6.928 -7.606 1.00 83.88 113 LYS A CA 1
ATOM 922 C C . LYS A 1 113 ? -12.569 6.551 -8.061 1.00 83.88 113 LYS A C 1
ATOM 924 O O . LYS A 1 113 ? -13.150 7.270 -8.859 1.00 83.88 113 LYS A O 1
ATOM 929 N N . ARG A 1 114 ? -13.102 5.432 -7.558 1.00 86.12 114 ARG A N 1
ATOM 930 C CA . ARG A 1 114 ? -14.450 4.932 -7.874 1.00 86.12 114 ARG A CA 1
ATOM 931 C C . ARG A 1 114 ? -15.464 5.263 -6.781 1.00 86.12 114 ARG A C 1
ATOM 933 O O . ARG A 1 114 ? -16.618 5.529 -7.080 1.00 86.12 114 ARG A O 1
ATOM 940 N N . PHE A 1 115 ? -15.022 5.266 -5.526 1.00 90.50 115 PHE A N 1
ATOM 941 C CA . PHE A 1 115 ? -15.870 5.446 -4.350 1.00 90.50 115 PHE A CA 1
ATOM 942 C C . PHE A 1 115 ? -15.305 6.553 -3.446 1.00 90.50 115 PHE A C 1
ATOM 944 O O . PHE A 1 115 ? -14.632 6.268 -2.446 1.00 90.50 115 PHE A O 1
ATOM 951 N N . PRO A 1 116 ? -15.512 7.835 -3.796 1.00 87.94 116 PRO A N 1
ATOM 952 C CA . PRO A 1 116 ? -15.090 8.942 -2.950 1.00 87.94 116 PRO A CA 1
ATOM 953 C C . PRO A 1 116 ? -15.955 9.014 -1.682 1.00 87.94 116 PRO A C 1
ATOM 955 O O . PRO A 1 116 ? -17.149 8.732 -1.705 1.00 87.94 116 PRO A O 1
ATOM 958 N N . GLY A 1 117 ? -15.358 9.413 -0.557 1.00 90.06 117 GLY A N 1
ATOM 959 C CA . GLY A 1 117 ? -16.098 9.644 0.687 1.00 90.06 117 GLY A CA 1
ATOM 960 C C . GLY A 1 117 ? -15.285 9.361 1.947 1.00 90.06 117 GLY A C 1
ATOM 961 O O . GLY A 1 117 ? -14.614 8.333 2.065 1.00 90.06 117 GLY A O 1
ATOM 962 N N . LYS A 1 118 ? -15.363 10.269 2.929 1.00 90.94 118 LYS A N 1
ATOM 963 C CA . LYS A 1 118 ? -14.652 10.125 4.212 1.00 90.94 118 LYS A CA 1
ATOM 964 C C . LYS A 1 118 ? -15.159 8.921 5.010 1.00 90.94 118 LYS A C 1
ATOM 966 O O . LYS A 1 118 ? -14.351 8.182 5.563 1.00 90.94 118 LYS A O 1
ATOM 971 N N . GLN A 1 119 ? -16.469 8.686 5.007 1.00 92.38 119 GLN A N 1
ATOM 972 C CA . GLN A 1 119 ? -17.075 7.552 5.704 1.00 92.38 119 GLN A CA 1
ATOM 973 C C . GLN A 1 119 ? -16.586 6.214 5.129 1.00 92.38 119 GLN A C 1
ATOM 975 O O . GLN A 1 119 ? -16.096 5.371 5.876 1.00 92.38 119 GLN A O 1
ATOM 980 N N . LEU A 1 120 ? -16.610 6.042 3.802 1.00 91.38 120 LEU A N 1
ATOM 981 C CA . LEU A 1 120 ? -16.115 4.824 3.147 1.00 91.38 120 LEU A CA 1
ATOM 982 C C . LEU A 1 120 ? -14.614 4.611 3.379 1.00 91.38 120 LEU A C 1
ATOM 984 O O . LEU A 1 120 ? -14.189 3.489 3.649 1.00 91.38 120 LEU A O 1
ATOM 988 N N . LYS A 1 121 ? -13.815 5.687 3.362 1.00 92.12 121 LYS A N 1
ATOM 989 C CA . LYS A 1 121 ? -12.396 5.637 3.745 1.00 92.12 121 LYS A CA 1
ATOM 990 C C . LYS A 1 121 ? -12.215 5.075 5.154 1.00 92.12 121 LYS A C 1
ATOM 992 O O . LYS A 1 121 ? -11.377 4.199 5.358 1.00 92.12 121 LYS A O 1
ATOM 997 N N . GLU A 1 122 ? -12.948 5.605 6.128 1.00 93.44 122 GLU A N 1
ATOM 998 C CA . GLU A 1 122 ? -12.842 5.182 7.526 1.00 93.44 122 GLU A CA 1
ATOM 999 C C . GLU A 1 122 ? -13.280 3.728 7.711 1.00 93.44 122 GLU A C 1
ATOM 1001 O O . GLU A 1 122 ? -12.591 2.971 8.392 1.00 93.44 122 GLU A O 1
ATOM 1006 N N . MET A 1 123 ? -14.364 3.314 7.055 1.00 93.38 123 MET A N 1
ATOM 1007 C CA . MET A 1 123 ? -14.865 1.940 7.105 1.00 93.38 123 MET A CA 1
ATOM 1008 C C . MET A 1 123 ? -13.896 0.943 6.463 1.00 93.38 123 MET A C 1
ATOM 1010 O O . MET A 1 123 ? -13.574 -0.077 7.071 1.00 93.38 123 MET A O 1
ATOM 1014 N N . MET A 1 124 ? -13.342 1.266 5.292 1.00 92.19 124 MET A N 1
ATOM 1015 C CA . MET A 1 124 ? -12.309 0.454 4.641 1.00 92.19 124 MET A CA 1
ATOM 1016 C C . MET A 1 124 ? -11.067 0.311 5.531 1.00 92.19 124 MET A C 1
ATOM 1018 O O . MET A 1 124 ? -10.526 -0.785 5.684 1.00 92.19 124 MET A O 1
ATOM 1022 N N . TRP A 1 125 ? -10.630 1.402 6.169 1.00 92.75 125 TRP A N 1
ATOM 1023 C CA . TRP A 1 125 ? -9.507 1.369 7.107 1.00 92.75 125 TRP A CA 1
ATOM 1024 C C . TRP A 1 125 ? -9.794 0.533 8.353 1.00 92.75 125 TRP A C 1
ATOM 1026 O O . TRP A 1 125 ? -8.899 -0.170 8.826 1.00 92.75 125 TRP A O 1
ATOM 1036 N N . LYS A 1 126 ? -11.019 0.598 8.888 1.00 92.12 126 LYS A N 1
ATOM 1037 C CA . LYS A 1 126 ? -11.459 -0.260 9.995 1.00 92.12 126 LYS A CA 1
ATOM 1038 C C . LYS A 1 126 ? -11.441 -1.732 9.579 1.00 92.12 126 LYS A C 1
ATOM 1040 O O . LYS A 1 126 ? -10.909 -2.546 10.327 1.00 92.12 126 LYS A O 1
ATOM 1045 N N . ALA A 1 127 ? -11.934 -2.064 8.384 1.00 93.19 127 ALA A N 1
ATOM 1046 C CA . ALA A 1 127 ? -11.916 -3.429 7.859 1.00 93.19 127 ALA A CA 1
ATOM 1047 C C . ALA A 1 127 ? -10.477 -3.951 7.694 1.00 93.19 127 ALA A C 1
ATOM 1049 O O . ALA A 1 127 ? -10.141 -5.039 8.160 1.00 93.19 127 ALA A O 1
ATOM 1050 N N . ALA A 1 128 ? -9.578 -3.149 7.120 1.00 91.25 128 ALA A N 1
ATOM 1051 C CA . ALA A 1 128 ? -8.174 -3.532 6.975 1.00 91.25 128 ALA A CA 1
ATOM 1052 C C . ALA A 1 128 ? -7.485 -3.802 8.332 1.00 91.25 128 ALA A C 1
ATOM 1054 O O . ALA A 1 128 ? -6.668 -4.715 8.448 1.00 91.25 128 ALA A O 1
ATOM 1055 N N . LYS A 1 129 ? -7.850 -3.035 9.371 1.00 90.31 129 LYS A N 1
ATOM 1056 C CA . LYS A 1 129 ? -7.313 -3.135 10.742 1.00 90.31 129 LYS A CA 1
ATOM 1057 C C . LYS A 1 129 ? -7.998 -4.165 11.638 1.00 90.31 129 LYS A C 1
ATOM 1059 O O . LYS A 1 129 ? -7.538 -4.354 12.761 1.00 90.31 129 LYS A O 1
ATOM 1064 N N . ALA A 1 130 ? -9.080 -4.799 11.192 1.00 91.31 130 ALA A N 1
ATOM 1065 C CA . ALA A 1 130 ? -9.811 -5.764 12.004 1.00 91.31 130 ALA A CA 1
ATOM 1066 C C . ALA A 1 130 ? -8.880 -6.892 12.481 1.00 91.31 130 ALA A C 1
ATOM 1068 O O . ALA A 1 130 ? -8.154 -7.473 11.679 1.00 91.31 130 ALA A O 1
ATOM 1069 N N . SER A 1 131 ? -8.894 -7.199 13.781 1.00 86.12 131 SER A N 1
ATOM 1070 C CA . SER A 1 131 ? -7.991 -8.200 14.373 1.00 86.12 131 SER A CA 1
ATOM 1071 C C . SER A 1 131 ? -8.463 -9.642 14.184 1.00 86.12 131 SER A C 1
ATOM 1073 O O . SER A 1 131 ? -7.632 -10.545 14.156 1.00 86.12 131 SER A O 1
ATOM 1075 N N . TYR A 1 132 ? -9.776 -9.859 14.065 1.00 88.25 132 TYR A N 1
ATOM 1076 C CA . TYR A 1 132 ? -10.393 -11.182 13.960 1.00 88.25 132 TYR A CA 1
ATOM 1077 C C . TYR A 1 132 ? -11.479 -11.216 12.868 1.00 88.25 132 TYR A C 1
ATOM 1079 O O . TYR A 1 132 ? -12.084 -10.175 12.582 1.00 88.25 132 TYR A O 1
ATOM 1087 N N . PRO A 1 133 ? -11.725 -12.386 12.246 1.00 90.25 133 PRO A N 1
ATOM 1088 C CA . PRO A 1 133 ? -12.669 -12.555 11.138 1.00 90.25 133 PRO A CA 1
ATOM 1089 C C . PRO A 1 133 ? -14.056 -11.942 11.357 1.00 90.25 133 PRO A C 1
ATOM 1091 O O . PRO A 1 133 ? -14.563 -11.222 10.501 1.00 90.25 133 PRO A O 1
ATOM 1094 N N . GLN A 1 134 ? -14.645 -12.156 12.532 1.00 92.62 134 GLN A N 1
ATOM 1095 C CA . GLN A 1 134 ? -16.003 -11.717 12.852 1.00 92.62 134 GLN A CA 1
ATOM 1096 C C . GLN A 1 134 ? -16.109 -10.184 12.933 1.00 92.62 134 GLN A C 1
ATOM 1098 O O . GLN A 1 134 ? -17.129 -9.608 12.550 1.00 92.62 134 GLN A O 1
ATOM 1103 N N . ALA A 1 135 ? -15.050 -9.496 13.384 1.00 91.44 135 ALA A N 1
ATOM 1104 C CA .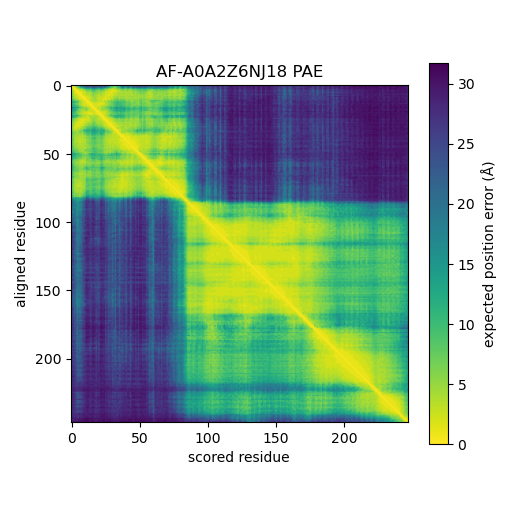 ALA A 1 135 ? -14.993 -8.033 13.354 1.00 91.44 135 ALA A CA 1
ATOM 1105 C C . ALA A 1 135 ? -14.956 -7.518 11.917 1.00 91.44 135 ALA A C 1
ATOM 1107 O O . ALA A 1 135 ? -15.638 -6.545 11.601 1.00 91.44 135 ALA A O 1
ATOM 1108 N N . TRP A 1 136 ? -14.188 -8.176 11.047 1.00 94.06 136 TRP A N 1
ATOM 1109 C CA . TRP A 1 136 ? -14.146 -7.824 9.633 1.00 94.06 136 TRP A CA 1
ATOM 1110 C C . TRP A 1 136 ? -15.523 -7.992 8.979 1.00 94.06 136 TRP A C 1
ATOM 1112 O O . TRP A 1 136 ? -16.014 -7.065 8.341 1.00 94.06 136 TRP A O 1
ATOM 1122 N N . GLU A 1 137 ? -16.192 -9.122 9.215 1.00 93.88 137 GLU A N 1
ATOM 1123 C CA . GLU A 1 137 ? -17.532 -9.405 8.681 1.00 93.88 137 GLU A CA 1
ATOM 1124 C C . GLU A 1 137 ? -18.587 -8.415 9.187 1.00 93.88 137 GLU A C 1
ATOM 1126 O O . GLU A 1 137 ? -19.480 -8.013 8.439 1.00 93.88 137 GLU A O 1
ATOM 1131 N N . LYS A 1 138 ? -18.490 -7.981 10.450 1.00 94.69 138 LYS A N 1
ATOM 1132 C CA . LYS A 1 138 ? -19.346 -6.919 10.991 1.00 94.69 138 LYS A CA 1
ATOM 1133 C C . LYS A 1 138 ? -19.156 -5.608 10.222 1.00 94.69 138 LYS A C 1
ATOM 1135 O O . LYS A 1 138 ? -20.138 -5.023 9.780 1.00 94.69 138 LYS A O 1
ATOM 1140 N N . ILE A 1 139 ? -17.911 -5.185 10.005 1.00 94.50 139 ILE A N 1
ATOM 1141 C CA . ILE A 1 139 ? -17.608 -3.937 9.290 1.00 94.50 139 ILE A CA 1
ATOM 1142 C C . ILE A 1 139 ? -18.059 -4.023 7.826 1.00 94.50 139 ILE A C 1
ATOM 1144 O O . ILE A 1 139 ? -18.636 -3.072 7.309 1.00 94.50 139 ILE A O 1
ATOM 1148 N N . MET A 1 140 ? -17.856 -5.161 7.158 1.00 93.81 140 MET A N 1
ATOM 1149 C CA . MET A 1 140 ? -18.327 -5.359 5.783 1.00 93.81 140 MET A CA 1
ATOM 1150 C C . MET A 1 140 ? -19.856 -5.283 5.681 1.00 93.81 140 MET A C 1
ATOM 1152 O O . MET A 1 140 ? -20.374 -4.622 4.780 1.00 93.81 140 MET A O 1
ATOM 1156 N N . ARG A 1 141 ? -20.587 -5.857 6.647 1.00 94.50 141 ARG A N 1
ATOM 1157 C CA . ARG A 1 141 ? -22.049 -5.704 6.735 1.00 94.50 141 ARG A CA 1
ATOM 1158 C C . ARG A 1 141 ? -22.482 -4.253 6.921 1.00 94.50 141 ARG A C 1
ATOM 1160 O O . ARG A 1 141 ? -23.496 -3.869 6.355 1.00 94.50 141 ARG A O 1
ATOM 1167 N N . GLU A 1 142 ? -21.716 -3.453 7.658 1.00 94.12 142 GLU A N 1
ATOM 1168 C CA . GLU A 1 142 ? -21.974 -2.018 7.832 1.00 94.12 142 GLU A CA 1
ATOM 1169 C C . GLU A 1 142 ? -21.650 -1.194 6.567 1.00 94.12 142 GLU A C 1
ATOM 1171 O O . GLU A 1 142 ? -22.271 -0.159 6.345 1.00 94.12 142 GLU A O 1
ATOM 1176 N N . ILE A 1 143 ? -20.725 -1.640 5.702 1.00 93.69 143 ILE A N 1
ATOM 1177 C CA . ILE A 1 143 ? -20.429 -0.967 4.418 1.00 93.69 143 ILE A CA 1
ATOM 1178 C C . ILE A 1 143 ? -21.566 -1.159 3.409 1.00 93.69 143 ILE A C 1
ATOM 1180 O O . ILE A 1 143 ? -21.887 -0.230 2.670 1.00 93.69 143 ILE A O 1
ATOM 1184 N N . ARG A 1 144 ? -22.193 -2.342 3.387 1.00 93.31 144 ARG A N 1
ATOM 1185 C CA . ARG A 1 144 ? -23.252 -2.695 2.429 1.00 93.31 144 ARG A CA 1
ATOM 1186 C C . ARG A 1 144 ? -24.401 -1.669 2.338 1.00 93.31 144 ARG A C 1
ATOM 1188 O O . ARG A 1 144 ? -24.701 -1.281 1.214 1.00 93.31 144 ARG A O 1
ATOM 1195 N N . PRO A 1 145 ? -25.025 -1.203 3.441 1.00 94.12 145 PRO A N 1
ATOM 1196 C CA . PRO A 1 145 ? -26.092 -0.201 3.373 1.00 94.12 145 PRO A CA 1
ATOM 1197 C C . PRO A 1 145 ? -25.594 1.204 3.006 1.00 94.12 145 PRO A C 1
ATOM 1199 O O . PRO A 1 145 ? -26.387 2.017 2.549 1.00 94.12 145 PRO A O 1
ATOM 1202 N N . ILE A 1 146 ? -24.304 1.509 3.196 1.00 91.88 146 ILE A N 1
ATOM 1203 C CA . ILE A 1 146 ? -23.728 2.810 2.819 1.00 91.88 146 ILE A CA 1
ATOM 1204 C C . ILE A 1 146 ? -23.530 2.869 1.303 1.00 91.88 146 ILE A C 1
ATOM 1206 O O . ILE A 1 146 ? -23.878 3.857 0.662 1.00 91.88 146 ILE A O 1
ATOM 1210 N N . ASN A 1 147 ? -22.922 1.827 0.732 1.00 91.31 147 ASN A N 1
ATOM 1211 C CA . ASN A 1 147 ? -22.716 1.708 -0.705 1.00 91.31 147 ASN A CA 1
ATOM 1212 C C . ASN A 1 147 ? -22.501 0.236 -1.087 1.00 91.31 147 ASN A C 1
ATOM 1214 O O . ASN A 1 147 ? -21.473 -0.372 -0.766 1.00 91.31 147 ASN A O 1
ATOM 1218 N N . GLU A 1 148 ? -23.469 -0.332 -1.801 1.00 93.00 148 GLU A N 1
ATOM 1219 C CA . GLU A 1 148 ? -23.446 -1.742 -2.180 1.00 93.00 148 GLU A CA 1
ATOM 1220 C C . GLU A 1 148 ? -22.333 -2.067 -3.190 1.00 93.00 148 GLU A C 1
ATOM 1222 O O . GLU A 1 148 ? -21.665 -3.098 -3.074 1.00 93.00 148 GLU A O 1
ATOM 1227 N N . GLU A 1 149 ? -22.067 -1.173 -4.141 1.00 89.94 149 GLU A N 1
ATOM 1228 C CA . GLU A 1 149 ? -21.018 -1.358 -5.149 1.00 89.94 149 GLU A CA 1
ATOM 1229 C C . GLU A 1 149 ? -19.615 -1.306 -4.531 1.00 89.94 149 GLU A C 1
ATOM 1231 O O . GLU A 1 149 ? -18.739 -2.103 -4.878 1.00 89.94 149 GLU A O 1
ATOM 1236 N N . ALA A 1 150 ? -19.412 -0.444 -3.534 1.00 90.25 150 ALA A N 1
ATOM 1237 C CA . ALA A 1 150 ? -18.186 -0.415 -2.746 1.00 90.25 150 ALA A CA 1
ATOM 1238 C C . ALA A 1 150 ? -17.974 -1.729 -1.977 1.00 90.25 150 ALA A C 1
ATOM 1240 O O . ALA A 1 150 ? -16.858 -2.255 -1.941 1.00 90.25 150 ALA A O 1
ATOM 1241 N N . HIS A 1 151 ? -19.041 -2.282 -1.391 1.00 92.44 151 HIS A N 1
ATOM 1242 C CA . HIS A 1 151 ? -18.999 -3.581 -0.723 1.00 92.44 151 HIS A CA 1
ATOM 1243 C C . HIS A 1 151 ? -18.632 -4.706 -1.702 1.00 92.44 151 HIS A C 1
ATOM 1245 O O . HIS A 1 151 ? -17.697 -5.464 -1.435 1.00 92.44 151 HIS A O 1
ATOM 1251 N N . LYS A 1 152 ? -19.305 -4.790 -2.859 1.00 90.56 152 LYS A N 1
ATOM 1252 C CA . LYS A 1 152 ? -18.998 -5.777 -3.912 1.00 90.56 152 LYS A CA 1
ATOM 1253 C C . LYS A 1 152 ? -17.549 -5.659 -4.388 1.00 90.56 152 LYS A C 1
ATOM 1255 O O . LYS A 1 152 ? -16.866 -6.671 -4.539 1.00 90.56 152 LYS A O 1
ATOM 1260 N N . HIS A 1 153 ? -17.051 -4.435 -4.564 1.00 88.25 153 HIS A N 1
ATOM 1261 C CA . HIS A 1 153 ? -15.667 -4.193 -4.964 1.00 88.25 153 HIS A CA 1
ATOM 1262 C C . HIS A 1 153 ? -14.660 -4.724 -3.937 1.00 88.25 153 HIS A C 1
ATOM 1264 O O . HIS A 1 153 ? -13.712 -5.410 -4.310 1.00 88.25 153 HIS A O 1
ATOM 1270 N N . LEU A 1 154 ? -14.872 -4.443 -2.649 1.00 88.44 154 LEU A N 1
ATOM 1271 C CA . LEU A 1 154 ? -14.000 -4.934 -1.578 1.00 88.44 154 LEU A CA 1
ATOM 1272 C C . LEU A 1 154 ? -14.083 -6.459 -1.413 1.00 88.44 154 LEU A C 1
ATOM 1274 O O . LEU A 1 154 ? -13.062 -7.083 -1.142 1.00 88.44 154 LEU A O 1
ATOM 1278 N N . MET A 1 155 ? -15.258 -7.063 -1.624 1.00 88.50 155 MET A N 1
ATOM 1279 C CA . MET A 1 155 ? -15.445 -8.521 -1.595 1.00 88.50 155 MET A CA 1
ATOM 1280 C C . MET A 1 155 ? -14.747 -9.244 -2.753 1.00 88.50 155 MET A C 1
ATOM 1282 O O . MET A 1 155 ? -14.328 -10.387 -2.589 1.00 88.50 155 MET A O 1
ATOM 1286 N N . ARG A 1 156 ? -14.582 -8.587 -3.910 1.00 85.69 156 ARG A N 1
ATOM 1287 C CA . ARG A 1 156 ? -13.836 -9.145 -5.051 1.00 85.69 156 ARG A CA 1
ATOM 1288 C C . ARG A 1 156 ? -12.348 -9.323 -4.742 1.00 85.69 156 ARG A C 1
ATOM 1290 O O . ARG A 1 156 ? -11.692 -10.151 -5.365 1.00 85.69 156 ARG A O 1
ATOM 1297 N N . ILE A 1 157 ? -11.810 -8.541 -3.809 1.00 81.44 157 ILE A N 1
ATOM 1298 C CA . ILE A 1 157 ? -10.401 -8.592 -3.424 1.00 81.44 157 ILE A CA 1
ATOM 1299 C C . ILE A 1 157 ? -10.265 -9.546 -2.235 1.00 81.44 157 ILE A C 1
ATOM 1301 O O . ILE A 1 157 ? -10.761 -9.219 -1.152 1.00 81.44 157 ILE A O 1
ATOM 1305 N N . PRO A 1 158 ? -9.563 -10.688 -2.380 1.00 82.50 158 PRO A N 1
ATOM 1306 C CA . PRO A 1 158 ? -9.465 -11.666 -1.306 1.00 82.50 158 PRO A CA 1
ATOM 1307 C C . PRO A 1 158 ? -8.951 -11.024 -0.006 1.00 82.50 158 PRO A C 1
ATOM 1309 O O . PRO A 1 158 ? -7.860 -10.441 -0.004 1.00 82.50 158 PRO A O 1
ATOM 1312 N N . PRO A 1 159 ? -9.692 -11.136 1.115 1.00 85.31 159 PRO A N 1
ATOM 1313 C CA . PRO A 1 159 ? -9.332 -10.495 2.381 1.00 85.31 159 PRO A CA 1
ATOM 1314 C C . PRO A 1 159 ? -7.943 -10.877 2.907 1.00 85.31 159 PRO A C 1
ATOM 1316 O O . PRO A 1 159 ? -7.318 -10.074 3.600 1.00 85.31 159 PRO A O 1
ATOM 1319 N N . ARG A 1 160 ? -7.433 -12.058 2.519 1.00 84.75 160 ARG A N 1
ATOM 1320 C CA . ARG A 1 160 ? -6.073 -12.532 2.828 1.00 84.75 160 ARG A CA 1
ATOM 1321 C C . ARG A 1 160 ? -4.969 -11.558 2.413 1.00 84.75 160 ARG A C 1
ATOM 1323 O O . ARG A 1 160 ? -3.915 -11.558 3.027 1.00 84.75 160 ARG A O 1
ATOM 1330 N N . TYR A 1 161 ? -5.206 -10.720 1.402 1.00 81.75 161 TYR A N 1
ATOM 1331 C CA . TYR A 1 161 ? -4.193 -9.792 0.898 1.00 81.75 161 TYR A CA 1
ATOM 1332 C C . TYR A 1 161 ? -4.166 -8.452 1.634 1.00 81.75 161 TYR A C 1
ATOM 1334 O O . TYR A 1 161 ? -3.174 -7.738 1.540 1.00 81.75 161 TYR A O 1
ATOM 1342 N N . TRP A 1 162 ? -5.230 -8.055 2.338 1.00 85.50 162 TRP A N 1
ATOM 1343 C CA . TRP A 1 162 ? -5.348 -6.668 2.811 1.00 85.50 162 TRP A CA 1
ATOM 1344 C C . TRP A 1 162 ? -5.987 -6.483 4.192 1.00 85.50 162 TRP A C 1
ATOM 1346 O O . TRP A 1 162 ? -5.966 -5.365 4.712 1.00 85.50 162 TRP A O 1
ATOM 1356 N N . SER A 1 163 ? -6.528 -7.538 4.809 1.00 88.94 163 SER A N 1
ATOM 1357 C CA . SER A 1 163 ? -7.068 -7.478 6.170 1.00 88.94 163 SER A CA 1
ATOM 1358 C C . SER A 1 163 ? -6.197 -8.236 7.164 1.00 88.94 163 SER A C 1
ATOM 1360 O O . SER A 1 163 ? -5.972 -9.437 7.017 1.00 88.94 163 SER A O 1
ATOM 1362 N N . LYS A 1 164 ? -5.821 -7.555 8.256 1.00 88.00 164 LYS A N 1
ATOM 1363 C CA . LYS A 1 164 ? -5.066 -8.137 9.378 1.00 88.00 164 LYS A CA 1
ATOM 1364 C C . LYS A 1 164 ? -5.732 -9.385 9.964 1.00 88.00 164 LYS A C 1
ATOM 1366 O O . LYS A 1 164 ? -5.042 -10.295 10.413 1.00 88.00 164 LYS A O 1
ATOM 1371 N N . SER A 1 165 ? -7.062 -9.445 9.932 1.00 88.00 165 SER A N 1
ATOM 1372 C CA . SER A 1 165 ? -7.848 -10.565 10.459 1.00 88.00 165 SER A CA 1
ATOM 1373 C C . SER A 1 165 ? -7.616 -11.891 9.732 1.00 88.00 165 SER A C 1
ATOM 1375 O O . SER A 1 165 ? -7.993 -12.936 10.258 1.00 88.00 165 SER A O 1
ATOM 1377 N N . ARG A 1 166 ? -7.037 -11.851 8.525 1.00 87.12 166 ARG A N 1
ATOM 1378 C CA . ARG A 1 166 ? -6.851 -13.006 7.636 1.00 87.12 166 ARG A CA 1
ATOM 1379 C C . ARG A 1 166 ? -5.383 -13.255 7.270 1.00 87.12 166 ARG A C 1
ATOM 1381 O O . ARG A 1 166 ? -5.127 -14.111 6.432 1.00 87.12 166 ARG A O 1
ATOM 1388 N N . PHE A 1 167 ? -4.443 -12.517 7.862 1.00 86.19 167 PHE A N 1
ATOM 1389 C CA . PHE A 1 167 ? -3.008 -12.803 7.742 1.00 86.19 167 PHE A CA 1
ATOM 1390 C C . PHE A 1 167 ? -2.629 -13.970 8.660 1.00 86.19 167 PHE A C 1
ATOM 1392 O O . PHE A 1 167 ? -3.234 -14.109 9.729 1.00 86.19 167 PHE A O 1
ATOM 1399 N N . SER A 1 168 ? -1.630 -14.779 8.285 1.00 82.25 168 SER A N 1
ATOM 1400 C CA . SER A 1 168 ? -1.099 -15.780 9.218 1.00 82.25 168 SER A CA 1
ATOM 1401 C C . SER A 1 168 ? -0.407 -15.124 10.405 1.00 82.25 168 SER A C 1
ATOM 1403 O O . SER A 1 168 ? -0.003 -13.959 10.362 1.00 82.25 168 SER A O 1
ATOM 1405 N N . GLU A 1 169 ? -0.247 -15.895 11.475 1.00 81.19 169 GLU A N 1
ATOM 1406 C CA . GLU A 1 169 ? 0.329 -15.408 12.724 1.00 81.19 169 GLU A CA 1
ATOM 1407 C C . GLU A 1 169 ? 1.790 -14.960 12.562 1.00 81.19 169 GLU A C 1
ATOM 1409 O O . GLU A 1 169 ? 2.158 -13.901 13.060 1.00 81.19 169 GLU A O 1
ATOM 1414 N N . HIS A 1 170 ? 2.591 -15.682 11.769 1.00 74.81 170 HIS A N 1
ATOM 1415 C CA . HIS A 1 170 ? 3.984 -15.315 11.457 1.00 74.81 170 HIS A CA 1
ATOM 1416 C C . HIS A 1 170 ? 4.103 -13.976 10.727 1.00 74.81 170 HIS A C 1
ATOM 1418 O O . HIS A 1 170 ? 5.099 -13.263 10.829 1.00 74.81 170 HIS A O 1
ATOM 1424 N N . SER A 1 171 ? 3.064 -13.641 9.977 1.00 70.19 171 SER A N 1
ATOM 1425 C CA . SER A 1 171 ? 2.985 -12.456 9.153 1.00 70.19 171 SER A CA 1
ATOM 1426 C C . SER A 1 171 ? 2.323 -11.281 9.864 1.00 70.19 171 SER A C 1
ATOM 1428 O O . SER A 1 171 ? 2.556 -10.121 9.518 1.00 70.19 171 SER A O 1
ATOM 1430 N N . LYS A 1 172 ? 1.458 -11.540 10.836 1.00 74.25 172 LYS A N 1
ATOM 1431 C CA . LYS A 1 172 ? 0.554 -10.544 11.398 1.00 74.25 172 LYS A CA 1
ATOM 1432 C C . LYS A 1 172 ? 1.324 -9.352 11.965 1.00 74.25 172 LYS A C 1
ATOM 1434 O O . LYS A 1 172 ? 2.040 -9.449 12.952 1.00 74.25 172 LYS A O 1
ATOM 1439 N N . CYS A 1 173 ? 1.141 -8.185 11.354 1.00 75.75 173 CYS A N 1
ATOM 1440 C CA . CYS A 1 173 ? 1.733 -6.943 11.836 1.00 75.75 173 CYS A CA 1
ATOM 1441 C C . CYS A 1 173 ? 0.710 -5.805 11.800 1.00 75.75 173 CYS A C 1
ATOM 1443 O O . CYS A 1 173 ? -0.265 -5.834 11.047 1.00 75.75 173 CYS A O 1
ATOM 1445 N N . ASP A 1 174 ? 0.933 -4.782 12.625 1.00 74.06 174 ASP A N 1
ATOM 1446 C CA . ASP A 1 174 ? 0.110 -3.564 12.634 1.00 74.06 174 ASP A CA 1
ATOM 1447 C C . ASP A 1 174 ? 0.403 -2.632 11.449 1.00 74.06 174 ASP A C 1
ATOM 1449 O O . ASP A 1 174 ? -0.310 -1.650 11.210 1.00 74.06 174 ASP A O 1
ATOM 1453 N N . VAL A 1 175 ? 1.461 -2.928 10.693 1.00 75.50 175 VAL A N 1
ATOM 1454 C CA . VAL A 1 175 ? 1.917 -2.118 9.569 1.00 75.50 175 VAL A CA 1
ATOM 1455 C C . VAL A 1 175 ? 1.142 -2.508 8.312 1.00 75.50 175 VAL A C 1
ATOM 1457 O O . VAL A 1 175 ? 1.513 -3.401 7.564 1.00 75.50 175 VAL A O 1
ATOM 1460 N N . LEU A 1 176 ? 0.046 -1.794 8.066 1.00 70.75 176 LEU A N 1
ATOM 1461 C CA . LEU A 1 176 ? -0.804 -1.963 6.875 1.00 70.75 176 LEU A CA 1
ATOM 1462 C C . LEU A 1 176 ? -0.411 -1.051 5.701 1.00 70.75 176 LEU A C 1
ATOM 1464 O O . LEU A 1 176 ? -1.050 -1.047 4.647 1.00 70.75 176 LEU A O 1
ATOM 1468 N N . VAL A 1 177 ? 0.605 -0.215 5.906 1.00 69.06 177 VAL A N 1
ATOM 1469 C CA . VAL A 1 177 ? 1.093 0.765 4.935 1.00 69.06 177 VAL A CA 1
ATOM 1470 C C . VAL A 1 177 ? 2.535 0.468 4.584 1.00 69.06 177 VAL A C 1
ATOM 1472 O O . VAL A 1 177 ? 3.340 0.174 5.461 1.00 69.06 177 VAL A O 1
ATOM 1475 N N . ASN A 1 178 ? 2.894 0.667 3.322 1.00 68.69 178 ASN A N 1
ATOM 1476 C CA . ASN A 1 178 ? 4.272 0.549 2.864 1.00 68.69 178 ASN A CA 1
ATOM 1477 C C . ASN A 1 178 ? 5.126 1.785 3.208 1.00 68.69 178 ASN A C 1
ATOM 1479 O O . ASN A 1 178 ? 6.089 2.100 2.519 1.00 68.69 178 ASN A O 1
ATOM 1483 N N . ASN A 1 179 ? 4.771 2.520 4.268 1.00 70.56 179 ASN A N 1
ATOM 1484 C CA . ASN A 1 179 ? 5.354 3.829 4.561 1.00 70.56 179 ASN A CA 1
ATOM 1485 C C . ASN A 1 179 ? 6.872 3.759 4.769 1.00 70.56 179 ASN A C 1
ATOM 1487 O O . ASN A 1 179 ? 7.575 4.702 4.425 1.00 70.56 179 ASN A O 1
ATOM 1491 N N . MET A 1 180 ? 7.381 2.652 5.320 1.00 70.06 180 MET A N 1
ATOM 1492 C CA . MET A 1 180 ? 8.821 2.453 5.502 1.00 70.06 180 MET A CA 1
ATOM 1493 C C . MET A 1 180 ? 9.539 2.374 4.155 1.00 70.06 180 MET A C 1
ATOM 1495 O O . MET A 1 180 ? 10.456 3.158 3.923 1.00 70.06 180 MET A O 1
ATOM 1499 N N . CYS A 1 181 ? 9.078 1.512 3.245 1.00 67.00 181 CYS A N 1
ATOM 1500 C CA . CYS A 1 181 ? 9.700 1.388 1.929 1.00 67.00 181 CYS A CA 1
ATOM 1501 C C . CYS A 1 181 ? 9.457 2.628 1.069 1.00 67.00 181 CYS A C 1
ATOM 1503 O O . CYS A 1 181 ? 10.334 3.022 0.322 1.00 67.00 181 CYS A O 1
ATOM 1505 N N . GLU A 1 182 ? 8.308 3.293 1.187 1.00 70.19 182 GLU A N 1
ATOM 1506 C CA 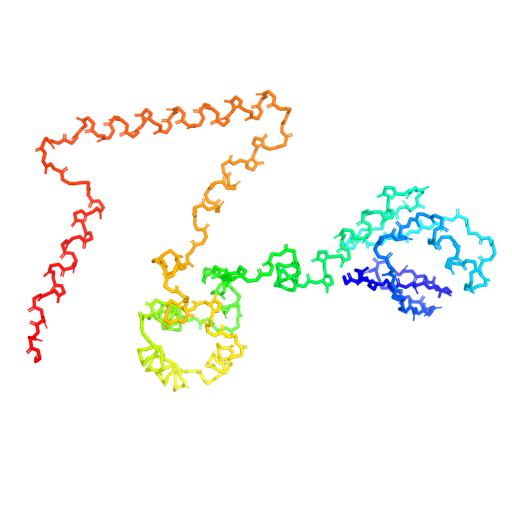. GLU A 1 182 ? 8.030 4.538 0.459 1.00 70.19 182 GLU A CA 1
ATOM 1507 C C . GLU A 1 182 ? 8.927 5.687 0.934 1.00 70.19 182 GLU A C 1
ATOM 1509 O O . GLU A 1 182 ? 9.485 6.407 0.110 1.00 70.19 182 GLU A O 1
ATOM 1514 N N . THR A 1 183 ? 9.113 5.829 2.252 1.00 76.94 183 THR A N 1
ATOM 1515 C CA . THR A 1 183 ? 10.035 6.822 2.825 1.00 76.94 183 THR A CA 1
ATOM 1516 C C . THR A 1 183 ? 11.462 6.519 2.383 1.00 76.94 183 THR A C 1
ATOM 1518 O O . THR A 1 183 ? 12.168 7.417 1.934 1.00 76.94 183 THR A O 1
ATOM 1521 N N . PHE A 1 184 ? 11.874 5.253 2.450 1.00 75.06 184 PHE A N 1
ATOM 1522 C CA . PHE A 1 184 ? 13.186 4.827 1.978 1.00 75.06 184 PHE A CA 1
ATOM 1523 C C . PHE A 1 184 ? 13.374 5.135 0.489 1.00 75.06 184 PHE A C 1
ATOM 1525 O O . PHE A 1 184 ? 14.305 5.850 0.131 1.00 75.06 184 PHE A O 1
ATOM 1532 N N . ASN A 1 185 ? 12.437 4.702 -0.357 1.00 73.38 185 ASN A N 1
ATOM 1533 C CA . ASN A 1 185 ? 12.463 4.923 -1.800 1.00 73.38 185 ASN A CA 1
ATOM 1534 C C . ASN A 1 185 ? 12.541 6.409 -2.148 1.00 73.38 185 ASN A C 1
ATOM 1536 O O . ASN A 1 185 ? 13.315 6.772 -3.023 1.00 73.38 185 ASN A O 1
ATOM 1540 N N . SER A 1 186 ? 11.806 7.279 -1.446 1.00 80.00 186 SER A N 1
ATOM 1541 C CA . SER A 1 186 ? 11.894 8.727 -1.679 1.00 80.00 186 SER A CA 1
ATOM 1542 C C . SER A 1 186 ? 13.268 9.317 -1.354 1.00 80.00 186 SER A C 1
ATOM 1544 O O . SER A 1 186 ? 13.703 10.240 -2.033 1.00 80.00 186 SER A O 1
ATOM 1546 N N . VAL A 1 187 ? 13.961 8.774 -0.349 1.00 81.69 187 VAL A N 1
ATOM 1547 C CA . VAL A 1 187 ? 15.296 9.237 0.053 1.00 81.69 187 VAL A CA 1
ATOM 1548 C C . VAL A 1 187 ? 16.343 8.784 -0.958 1.00 81.69 187 VAL A C 1
ATOM 1550 O O . VAL A 1 187 ? 17.222 9.561 -1.312 1.00 81.69 187 VAL A O 1
ATOM 1553 N N . ILE A 1 188 ? 16.241 7.546 -1.446 1.00 80.81 188 ILE A N 1
ATOM 1554 C CA . ILE A 1 188 ? 17.221 6.991 -2.385 1.00 80.81 188 ILE A CA 1
ATOM 1555 C C . ILE A 1 188 ? 16.955 7.369 -3.845 1.00 80.81 188 ILE A C 1
ATOM 1557 O O . ILE A 1 188 ? 17.841 7.181 -4.671 1.00 80.81 188 ILE A O 1
ATOM 1561 N N . LEU A 1 189 ? 15.776 7.906 -4.183 1.00 80.94 189 LEU A N 1
ATOM 1562 C CA . LEU A 1 189 ? 15.399 8.208 -5.569 1.00 80.94 189 LEU A CA 1
ATOM 1563 C C . LEU A 1 189 ? 16.396 9.152 -6.257 1.00 80.94 189 LEU A C 1
ATOM 1565 O O . LEU A 1 189 ? 16.781 8.904 -7.394 1.00 80.94 189 LEU A O 1
ATOM 1569 N N . GLY A 1 190 ? 16.834 10.203 -5.558 1.00 84.50 190 GLY A N 1
ATOM 1570 C CA . GLY A 1 190 ? 17.841 11.141 -6.061 1.00 84.50 190 GLY A CA 1
ATOM 1571 C C . GLY A 1 190 ? 19.244 10.523 -6.156 1.00 84.50 190 GLY A C 1
ATOM 1572 O O . GLY A 1 190 ? 19.825 10.526 -7.242 1.00 84.50 190 GLY A O 1
ATOM 1573 N N . PRO A 1 191 ? 19.788 9.959 -5.058 1.00 84.56 191 PRO A N 1
ATOM 1574 C CA . PRO A 1 191 ? 21.107 9.325 -5.054 1.00 84.56 191 PRO A CA 1
ATOM 1575 C C . PRO A 1 191 ? 21.259 8.174 -6.057 1.00 84.56 191 PRO A C 1
ATOM 1577 O O . PRO A 1 191 ? 22.335 7.995 -6.617 1.00 84.56 191 PRO A O 1
ATOM 1580 N N . ARG A 1 192 ? 20.194 7.405 -6.322 1.00 83.50 192 ARG A N 1
ATOM 1581 C CA . ARG A 1 192 ? 20.228 6.213 -7.190 1.00 83.50 192 ARG A CA 1
ATOM 1582 C C . ARG A 1 192 ? 20.631 6.505 -8.639 1.00 83.50 192 ARG A C 1
ATOM 1584 O O . ARG A 1 192 ? 21.120 5.607 -9.314 1.00 83.50 192 ARG A O 1
ATOM 1591 N N . GLY A 1 193 ? 20.426 7.731 -9.120 1.00 85.06 193 GLY A N 1
ATOM 1592 C CA . GLY A 1 193 ? 20.830 8.143 -10.470 1.00 85.06 193 GLY A CA 1
ATOM 1593 C C . GLY A 1 193 ? 22.300 8.553 -10.596 1.00 85.06 193 GLY A C 1
ATOM 1594 O O . GLY A 1 193 ? 22.720 8.959 -11.676 1.00 85.06 193 GLY A O 1
ATOM 1595 N N . LYS A 1 194 ? 23.075 8.511 -9.506 1.00 83.12 194 LYS A N 1
ATOM 1596 C CA . LYS A 1 194 ? 24.447 9.031 -9.444 1.00 83.12 194 LYS A CA 1
ATOM 1597 C C . LYS A 1 194 ? 25.479 7.897 -9.477 1.00 83.12 194 LYS A C 1
ATOM 1599 O O . LYS A 1 194 ? 25.134 6.750 -9.188 1.00 83.12 194 LYS A O 1
ATOM 1604 N N . PRO A 1 195 ? 26.755 8.193 -9.794 1.00 93.06 195 PRO A N 1
ATOM 1605 C CA . PRO A 1 195 ? 27.831 7.209 -9.703 1.00 93.06 195 PRO A CA 1
ATOM 1606 C C . PRO A 1 195 ? 27.883 6.547 -8.324 1.00 93.06 195 PRO A C 1
ATOM 1608 O O . PRO A 1 195 ? 27.568 7.181 -7.317 1.00 93.06 195 PRO A O 1
ATOM 1611 N N . ILE A 1 196 ? 28.326 5.287 -8.271 1.00 89.12 196 ILE A N 1
ATOM 1612 C CA . ILE A 1 196 ? 28.248 4.446 -7.064 1.00 89.12 196 ILE A CA 1
ATOM 1613 C C . ILE A 1 196 ? 28.836 5.115 -5.814 1.00 89.12 196 ILE A C 1
ATOM 1615 O O . ILE A 1 196 ? 28.223 5.076 -4.750 1.00 89.12 196 ILE A O 1
ATOM 1619 N N . VAL A 1 197 ? 29.979 5.791 -5.951 1.00 93.75 197 VAL A N 1
ATOM 1620 C CA . VAL A 1 197 ? 30.642 6.495 -4.845 1.00 93.75 197 VAL A CA 1
ATOM 1621 C C . VAL A 1 197 ? 29.778 7.653 -4.343 1.00 93.75 197 VAL A C 1
ATOM 1623 O O . VAL A 1 197 ? 29.528 7.766 -3.147 1.00 93.75 197 VAL A O 1
ATOM 1626 N N . THR A 1 198 ? 29.259 8.477 -5.253 1.00 89.31 198 THR A N 1
ATOM 1627 C CA . THR A 1 198 ? 28.397 9.621 -4.925 1.00 89.31 198 THR A CA 1
ATOM 1628 C C . THR A 1 198 ? 27.072 9.178 -4.308 1.00 89.31 198 THR A C 1
ATOM 1630 O O . THR A 1 198 ? 26.623 9.766 -3.328 1.00 89.31 198 THR A O 1
ATOM 1633 N N . MET A 1 199 ? 26.462 8.113 -4.837 1.00 90.94 199 MET A N 1
ATOM 1634 C CA . MET A 1 199 ? 25.237 7.533 -4.285 1.00 90.94 199 MET A CA 1
ATOM 1635 C C . MET A 1 199 ? 25.440 7.102 -2.826 1.00 90.94 199 MET A C 1
ATOM 1637 O O . MET A 1 199 ? 24.634 7.446 -1.960 1.00 90.94 199 MET A O 1
ATOM 1641 N N . LEU A 1 200 ? 26.514 6.355 -2.548 1.00 91.56 200 LEU A N 1
ATOM 1642 C CA . LEU A 1 200 ? 26.815 5.872 -1.200 1.00 91.56 200 LEU A CA 1
ATOM 1643 C C . LEU A 1 200 ? 27.119 7.022 -0.238 1.00 91.56 200 LEU A C 1
ATOM 1645 O O . LEU A 1 200 ? 26.654 7.001 0.902 1.00 91.56 200 LEU A O 1
ATOM 1649 N N . GLU A 1 201 ? 27.838 8.041 -0.700 1.00 94.69 201 GLU A N 1
ATOM 1650 C CA . GLU A 1 201 ? 28.197 9.200 0.113 1.00 94.69 201 GLU A CA 1
ATOM 1651 C C . GLU A 1 201 ? 26.979 10.054 0.501 1.00 94.69 201 GLU A C 1
ATOM 1653 O O . GLU A 1 201 ? 26.861 10.502 1.647 1.00 94.69 201 GLU A O 1
ATOM 1658 N N . GLU A 1 202 ? 26.015 10.217 -0.407 1.00 92.56 202 GLU A N 1
ATOM 1659 C CA . GLU A 1 202 ? 24.756 10.912 -0.114 1.00 92.56 202 GLU A CA 1
ATOM 1660 C C . GLU A 1 202 ? 23.876 10.130 0.861 1.00 92.56 202 GLU A C 1
ATOM 1662 O O . GLU A 1 202 ? 23.329 10.709 1.804 1.00 92.56 202 GLU A O 1
ATOM 1667 N N . ILE A 1 203 ? 23.780 8.807 0.692 1.00 90.94 203 ILE A N 1
ATOM 1668 C CA . ILE A 1 203 ? 23.054 7.940 1.631 1.00 90.94 203 ILE A CA 1
ATOM 1669 C C . ILE A 1 203 ? 23.705 8.004 3.019 1.00 90.94 203 ILE A C 1
ATOM 1671 O O . ILE A 1 203 ? 23.007 8.159 4.025 1.00 90.94 203 ILE A O 1
ATOM 1675 N N . ARG A 1 204 ? 25.040 7.931 3.089 1.00 94.31 204 ARG A N 1
ATOM 1676 C CA . ARG A 1 204 ? 25.805 8.038 4.338 1.00 94.31 204 ARG A CA 1
ATOM 1677 C C . ARG A 1 204 ? 25.546 9.373 5.034 1.00 94.31 204 ARG A C 1
ATOM 1679 O O . ARG A 1 204 ? 25.222 9.384 6.222 1.00 94.31 204 ARG A O 1
ATOM 1686 N N . SER A 1 205 ? 25.646 10.478 4.299 1.00 94.44 205 SER A N 1
ATOM 1687 C CA . SER A 1 205 ? 25.424 11.830 4.826 1.00 94.44 205 SER A CA 1
ATOM 1688 C C . SER A 1 205 ? 24.001 11.998 5.362 1.00 94.44 205 SER A C 1
ATOM 1690 O O . SER A 1 205 ? 23.819 12.467 6.487 1.00 94.44 205 SER A O 1
ATOM 1692 N N . TYR A 1 206 ? 22.997 11.508 4.626 1.00 92.25 206 TYR A N 1
ATOM 1693 C CA . TYR A 1 206 ? 21.601 11.500 5.068 1.00 92.25 206 TYR A CA 1
ATOM 1694 C C . TYR A 1 206 ? 21.407 10.742 6.391 1.00 92.25 206 TYR A C 1
ATOM 1696 O O . TYR A 1 206 ? 20.733 11.226 7.308 1.00 92.25 206 TYR A O 1
ATOM 1704 N N . LEU A 1 207 ? 21.993 9.545 6.510 1.00 92.38 207 LEU A N 1
ATOM 1705 C CA . LEU A 1 207 ? 21.889 8.729 7.722 1.00 92.38 207 LEU A CA 1
ATOM 1706 C C . LEU A 1 207 ? 22.556 9.412 8.918 1.00 92.38 207 LEU A C 1
ATOM 1708 O O . LEU A 1 207 ? 21.963 9.460 9.998 1.00 92.38 207 LEU A O 1
ATOM 1712 N N . MET A 1 208 ? 23.746 9.984 8.721 1.00 95.62 208 MET A N 1
ATOM 1713 C CA . MET A 1 208 ? 24.469 10.695 9.774 1.00 95.62 208 MET A CA 1
ATOM 1714 C C . MET A 1 208 ? 23.709 11.923 10.272 1.00 95.62 208 MET A C 1
ATOM 1716 O O . MET A 1 208 ? 23.530 12.077 11.481 1.00 95.62 208 MET A O 1
ATOM 1720 N N . GLU A 1 209 ? 23.195 12.755 9.367 1.00 94.50 209 GLU A N 1
ATOM 1721 C CA . GLU A 1 209 ? 22.407 13.934 9.732 1.00 94.50 209 GLU A CA 1
ATOM 1722 C C . GLU A 1 209 ? 21.143 13.538 10.511 1.00 94.50 209 GLU A C 1
ATOM 1724 O O . GLU A 1 209 ? 20.780 14.156 11.516 1.00 94.50 209 GLU A O 1
ATOM 1729 N N . ARG A 1 210 ? 20.484 12.450 10.095 1.00 92.00 210 ARG A N 1
ATOM 1730 C CA . ARG A 1 210 ? 19.310 11.913 10.789 1.00 92.00 210 ARG A CA 1
ATOM 1731 C C . ARG A 1 210 ? 19.652 11.394 12.185 1.00 92.00 210 ARG A C 1
ATOM 1733 O O . ARG A 1 210 ? 18.876 11.618 13.116 1.00 92.00 210 ARG A O 1
ATOM 1740 N N . TRP A 1 211 ? 20.775 10.699 12.349 1.00 93.81 211 TRP A N 1
ATOM 1741 C CA . TRP A 1 211 ? 21.225 10.218 13.655 1.00 93.81 211 TRP A CA 1
ATOM 1742 C C . TRP A 1 211 ? 21.613 11.358 14.590 1.00 93.81 211 TRP A C 1
ATOM 1744 O O . TRP A 1 211 ? 21.216 11.316 15.753 1.00 93.81 211 TRP A O 1
ATOM 1754 N N . ALA A 1 212 ? 22.300 12.387 14.089 1.00 94.69 212 ALA A N 1
ATOM 1755 C CA . ALA A 1 212 ? 22.605 13.593 14.855 1.00 94.69 212 ALA A CA 1
ATOM 1756 C C . ALA A 1 212 ? 21.314 14.272 15.339 1.00 94.69 212 ALA A C 1
ATOM 1758 O O . ALA A 1 212 ? 21.084 14.372 16.541 1.00 94.69 212 ALA A O 1
ATOM 1759 N N . LYS A 1 213 ? 20.377 14.559 14.423 1.00 92.12 213 LYS A N 1
ATOM 1760 C CA . LYS A 1 213 ? 19.062 15.138 14.761 1.00 92.12 213 LYS A CA 1
ATOM 1761 C C . LYS A 1 213 ? 18.278 14.310 15.781 1.00 92.12 213 LYS A C 1
ATOM 1763 O O . LYS A 1 213 ? 17.543 14.863 16.596 1.00 92.12 213 LYS A O 1
ATOM 1768 N N . ASN A 1 214 ? 18.359 12.981 15.712 1.00 89.25 214 ASN A N 1
ATOM 1769 C CA . ASN A 1 214 ? 17.691 12.107 16.678 1.00 89.25 214 ASN A CA 1
ATOM 1770 C C . ASN A 1 214 ? 18.378 12.132 18.047 1.00 89.25 214 ASN A C 1
ATOM 1772 O O . ASN A 1 214 ? 17.683 12.112 19.060 1.00 89.25 214 ASN A O 1
ATOM 1776 N N . ARG A 1 215 ? 19.712 12.199 18.079 1.00 90.06 215 ARG A N 1
ATOM 1777 C CA . ARG A 1 215 ? 20.492 12.340 19.311 1.00 90.06 215 ARG A CA 1
ATOM 1778 C C . ARG A 1 215 ? 20.161 13.655 20.015 1.00 90.06 215 ARG A C 1
ATOM 1780 O O . ARG A 1 215 ? 19.832 13.612 21.194 1.00 90.06 215 ARG A O 1
ATOM 1787 N N . ASP A 1 216 ? 20.121 14.766 19.283 1.00 90.25 216 ASP A N 1
ATOM 1788 C CA . ASP A 1 216 ? 19.791 16.089 19.836 1.00 90.25 216 ASP A CA 1
ATOM 1789 C C . ASP A 1 216 ? 18.356 16.143 20.384 1.00 90.25 216 ASP A C 1
ATOM 1791 O O . ASP A 1 216 ? 18.066 16.739 21.419 1.00 90.25 216 ASP A O 1
ATOM 1795 N N . LYS A 1 217 ? 17.412 15.470 19.715 1.00 86.25 217 LYS A N 1
ATOM 1796 C CA . LYS A 1 217 ? 16.039 15.344 20.231 1.00 86.25 217 LYS A CA 1
ATOM 1797 C C . LYS A 1 217 ? 15.982 14.563 21.537 1.00 86.25 217 LYS A C 1
ATOM 1799 O O . LYS A 1 217 ? 15.165 14.895 22.388 1.00 86.25 217 LYS A O 1
ATOM 1804 N N . MET A 1 218 ? 16.806 13.527 21.673 1.00 85.62 218 MET A N 1
ATOM 1805 C CA . MET A 1 218 ? 16.868 12.721 22.889 1.00 85.62 218 MET A CA 1
ATOM 1806 C C . MET A 1 218 ? 17.597 13.442 24.022 1.00 85.62 218 MET A C 1
ATOM 1808 O O . MET A 1 218 ? 17.181 13.294 25.164 1.00 85.62 218 MET A O 1
ATOM 1812 N N . SER A 1 219 ? 18.627 14.244 23.736 1.00 86.25 219 SER A N 1
ATOM 1813 C CA . SER A 1 219 ? 19.323 15.027 24.769 1.00 86.25 219 SER A CA 1
ATOM 1814 C C . SER A 1 219 ? 18.438 16.106 25.391 1.00 86.25 219 SER A C 1
ATOM 1816 O O . SER A 1 219 ? 18.641 16.472 26.541 1.00 86.25 219 SER A O 1
ATOM 1818 N N . ASN A 1 220 ? 17.443 16.594 24.649 1.00 84.56 220 ASN A N 1
ATOM 1819 C CA . ASN A 1 220 ? 16.474 17.574 25.142 1.00 84.56 220 ASN A CA 1
ATOM 1820 C C . ASN A 1 220 ? 15.349 16.958 25.998 1.00 84.56 220 ASN A C 1
ATOM 1822 O O . ASN A 1 220 ? 14.518 17.703 26.516 1.00 84.56 220 ASN A O 1
ATOM 1826 N N . LEU A 1 221 ? 15.275 15.627 26.124 1.00 84.94 221 LEU A N 1
ATOM 1827 C CA . LEU A 1 221 ? 14.276 14.950 26.955 1.00 84.94 221 LEU A CA 1
ATOM 1828 C C . LEU A 1 221 ? 14.811 14.732 28.369 1.00 84.94 221 LEU A C 1
ATOM 1830 O O . LEU A 1 221 ? 15.951 14.312 28.559 1.00 84.94 221 LEU A O 1
ATOM 1834 N N . GLN A 1 222 ? 13.960 14.975 29.365 1.00 82.44 222 GLN A N 1
ATOM 1835 C CA . GLN A 1 222 ? 14.314 14.713 30.755 1.00 82.44 222 GLN A CA 1
ATOM 1836 C C . GLN A 1 222 ? 14.391 13.200 31.031 1.00 82.44 222 GLN A C 1
ATOM 1838 O O . GLN A 1 222 ? 13.664 12.417 30.404 1.00 82.44 222 GLN A O 1
ATOM 1843 N N . PRO A 1 223 ? 15.227 12.756 31.989 1.00 78.56 223 PRO A N 1
ATOM 1844 C CA . PRO A 1 223 ? 15.261 11.361 32.413 1.00 78.56 223 PRO A CA 1
ATOM 1845 C C . PRO A 1 223 ? 13.868 10.865 32.829 1.00 78.56 223 PRO A C 1
ATOM 1847 O O . PRO A 1 223 ? 13.205 11.466 33.671 1.00 78.56 223 PRO A O 1
ATOM 1850 N N . GLY A 1 224 ? 13.413 9.767 32.221 1.00 76.56 224 GLY A N 1
ATOM 1851 C CA . GLY A 1 224 ? 12.086 9.187 32.467 1.00 76.56 224 GLY A CA 1
ATOM 1852 C C . GLY A 1 224 ? 10.950 9.778 31.622 1.00 76.56 224 GLY A C 1
ATOM 1853 O O . GLY A 1 224 ? 9.828 9.270 31.672 1.00 76.56 224 GLY A O 1
ATOM 1854 N N . GLU A 1 225 ? 11.211 10.800 30.802 1.00 82.12 225 GLU A N 1
ATOM 1855 C CA . GLU A 1 225 ? 10.194 11.366 29.922 1.00 82.12 225 GLU A CA 1
ATOM 1856 C C . GLU A 1 225 ? 10.023 10.539 28.636 1.00 82.12 225 GLU A C 1
ATOM 1858 O O . GLU A 1 225 ? 10.958 10.257 27.887 1.00 82.12 225 GLU A O 1
ATOM 1863 N N . VAL A 1 226 ? 8.781 10.140 28.364 1.00 84.00 226 VAL A N 1
ATOM 1864 C CA . VAL A 1 226 ? 8.418 9.381 27.162 1.00 84.00 226 VAL A CA 1
ATOM 1865 C C . VAL A 1 226 ? 8.252 10.327 25.973 1.00 84.00 226 VAL A C 1
ATOM 1867 O O . VAL A 1 226 ? 7.630 11.383 26.101 1.00 84.00 226 VAL A O 1
ATOM 1870 N N . LEU A 1 227 ? 8.712 9.912 24.783 1.00 85.25 227 LEU A N 1
ATOM 1871 C CA . LEU A 1 227 ? 8.585 10.717 23.564 1.00 85.25 227 LEU A CA 1
ATOM 1872 C C . LEU A 1 227 ? 7.139 11.218 23.357 1.00 85.25 227 LEU A C 1
ATOM 1874 O O . LEU A 1 227 ? 6.195 10.421 23.457 1.00 85.25 227 LEU A O 1
ATOM 1878 N N . PRO A 1 228 ? 6.939 12.485 22.941 1.00 84.88 228 PRO A N 1
ATOM 1879 C CA . PRO A 1 228 ? 5.613 13.104 22.851 1.00 84.88 228 PRO A CA 1
ATOM 1880 C C . PRO A 1 228 ? 4.590 12.303 22.036 1.00 84.88 228 PRO A C 1
ATOM 1882 O O . PRO A 1 228 ? 3.417 12.221 22.398 1.00 84.88 228 PRO A O 1
ATOM 1885 N N . ASN A 1 229 ? 5.020 11.667 20.942 1.00 84.06 229 ASN A N 1
ATOM 1886 C CA . ASN A 1 229 ? 4.139 10.856 20.098 1.00 84.06 229 ASN A CA 1
ATOM 1887 C C . ASN A 1 229 ? 3.686 9.558 20.779 1.00 84.06 229 ASN A C 1
ATOM 1889 O O . ASN A 1 229 ? 2.553 9.124 20.572 1.00 84.06 229 ASN A O 1
ATOM 1893 N N . ILE A 1 230 ? 4.553 8.941 21.585 1.00 85.81 230 ILE A N 1
ATOM 1894 C CA . ILE A 1 230 ? 4.207 7.750 22.365 1.00 85.81 230 ILE A CA 1
ATOM 1895 C C . ILE A 1 230 ? 3.304 8.149 23.532 1.00 85.81 230 ILE A C 1
ATOM 1897 O O . ILE A 1 230 ? 2.266 7.523 23.718 1.00 85.81 230 ILE A O 1
ATOM 1901 N N . LYS A 1 231 ? 3.606 9.258 24.220 1.00 87.25 231 LYS A N 1
ATOM 1902 C CA . LYS A 1 231 ? 2.755 9.824 25.279 1.00 87.25 231 LYS A CA 1
ATOM 1903 C C . LYS A 1 231 ? 1.337 10.127 24.776 1.00 87.25 231 LYS A C 1
ATOM 1905 O O . LYS A 1 231 ? 0.361 9.721 25.396 1.00 87.25 231 LYS A O 1
ATOM 1910 N N . LYS A 1 232 ? 1.203 10.737 23.590 1.00 89.44 232 LYS A N 1
ATOM 1911 C CA . LYS A 1 232 ? -0.099 10.958 22.927 1.00 89.44 232 LYS A CA 1
ATOM 1912 C C . LYS A 1 232 ? -0.851 9.653 22.649 1.00 89.44 232 LYS A C 1
ATOM 1914 O O . LYS A 1 232 ? -2.058 9.588 22.868 1.00 89.44 232 LYS A O 1
ATOM 1919 N N . LYS A 1 233 ? -0.160 8.617 22.155 1.00 87.31 233 LYS A N 1
ATOM 1920 C CA . LYS A 1 233 ? -0.774 7.299 21.922 1.00 87.31 233 LYS A CA 1
ATOM 1921 C C . LYS A 1 233 ? -1.236 6.658 23.229 1.00 87.31 233 LYS A C 1
ATOM 1923 O O . LYS A 1 233 ? -2.346 6.139 23.258 1.00 87.31 233 LYS A O 1
ATOM 1928 N N . LEU A 1 234 ? -0.409 6.716 24.272 1.00 88.81 234 LEU A N 1
ATOM 1929 C CA . LEU A 1 234 ? -0.715 6.169 25.590 1.00 88.81 234 LEU A CA 1
ATOM 1930 C C . LEU A 1 234 ? -1.958 6.838 26.183 1.00 88.81 234 LEU A C 1
ATOM 1932 O O . LEU A 1 234 ? -2.920 6.147 26.494 1.00 88.81 234 LEU A O 1
ATOM 1936 N N . ASN A 1 235 ? -1.992 8.173 26.217 1.00 89.56 235 ASN A N 1
ATOM 1937 C CA . ASN A 1 235 ? -3.131 8.930 26.745 1.00 89.56 235 ASN A CA 1
ATOM 1938 C C . ASN A 1 235 ? -4.442 8.576 26.036 1.00 89.56 235 ASN A C 1
ATOM 1940 O O . ASN A 1 235 ? -5.458 8.360 26.689 1.00 89.56 235 ASN A O 1
ATOM 1944 N N . LYS A 1 236 ? -4.407 8.428 24.707 1.00 88.94 236 LYS A N 1
ATOM 1945 C CA . LYS A 1 236 ? -5.581 8.008 23.936 1.00 88.94 236 LYS A CA 1
ATOM 1946 C C . LYS A 1 236 ? -6.086 6.620 24.343 1.00 88.94 236 LYS A C 1
ATOM 1948 O O . LYS A 1 236 ? -7.292 6.402 24.376 1.00 88.94 236 LYS A O 1
ATOM 1953 N N . GLN A 1 237 ? -5.190 5.674 24.628 1.00 85.88 237 GLN A N 1
ATOM 1954 C CA . GLN A 1 237 ? -5.601 4.353 25.113 1.00 85.88 237 GLN A CA 1
ATOM 1955 C C . GLN A 1 237 ? -6.143 4.422 26.543 1.00 85.88 237 GLN A C 1
ATOM 1957 O O . GLN A 1 237 ? -7.162 3.797 26.815 1.00 85.88 237 GLN A O 1
ATOM 1962 N N . CYS A 1 238 ? -5.536 5.233 27.417 1.00 87.75 238 CYS A N 1
ATOM 1963 C CA . CYS A 1 238 ? -6.042 5.469 28.771 1.00 87.75 238 CYS A CA 1
ATOM 1964 C C . CYS A 1 238 ? -7.454 6.077 28.774 1.00 87.75 238 CYS A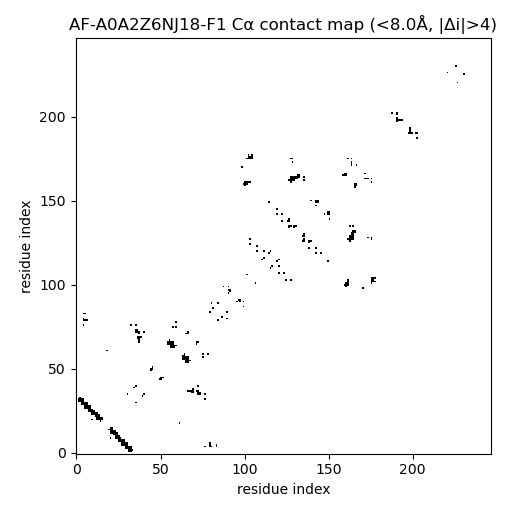 C 1
ATOM 1966 O O . CYS A 1 238 ? -8.260 5.755 29.638 1.00 87.75 238 CYS A O 1
ATOM 1968 N N . GLU A 1 239 ? -7.776 6.958 27.826 1.00 88.62 239 GLU A N 1
ATOM 1969 C CA . GLU A 1 239 ? -9.135 7.494 27.672 1.00 88.62 239 GLU A CA 1
ATOM 1970 C C . GLU A 1 239 ? -10.126 6.416 27.227 1.00 88.62 239 GLU A C 1
ATOM 1972 O O . GLU A 1 239 ? -11.220 6.322 27.776 1.00 88.62 239 GLU A O 1
ATOM 1977 N N . LEU A 1 240 ? -9.738 5.574 26.265 1.00 83.75 240 LEU A N 1
ATOM 1978 C CA . LEU A 1 240 ? -10.579 4.481 25.771 1.00 83.75 240 LEU A CA 1
ATOM 1979 C C . LEU A 1 240 ? -10.822 3.407 26.840 1.00 83.75 240 LEU A C 1
ATOM 1981 O O . LEU A 1 240 ? -11.921 2.861 26.910 1.00 83.75 240 LEU A O 1
ATOM 1985 N N . SER A 1 241 ? -9.833 3.129 27.696 1.00 83.44 241 SER A N 1
ATOM 1986 C CA . SER A 1 241 ? -9.961 2.138 28.769 1.00 83.44 241 SER A CA 1
ATOM 1987 C C . SER A 1 241 ? -10.908 2.573 29.886 1.00 83.44 241 SER A C 1
ATOM 1989 O O . SER A 1 241 ? -11.414 1.716 30.601 1.00 83.44 241 SER A O 1
ATOM 1991 N N . ARG A 1 242 ? -11.210 3.873 30.028 1.00 82.50 242 ARG A N 1
ATOM 1992 C CA . ARG A 1 242 ? -12.203 4.359 31.011 1.00 82.50 242 ARG A CA 1
ATOM 1993 C C . ARG A 1 242 ? -13.603 3.798 30.768 1.00 82.50 242 ARG A C 1
ATOM 1995 O O . ARG A 1 242 ? -14.384 3.700 31.703 1.00 82.50 242 ARG A O 1
ATOM 2002 N N . PHE A 1 243 ? -13.910 3.431 29.527 1.00 79.00 243 PHE A N 1
ATOM 2003 C CA . PHE A 1 243 ? -15.197 2.857 29.131 1.00 79.00 243 PHE A CA 1
ATOM 2004 C C . PHE A 1 243 ? -15.163 1.326 29.062 1.00 79.00 243 PHE A C 1
ATOM 2006 O O . PHE A 1 243 ? -16.086 0.705 28.530 1.00 79.00 243 PHE A O 1
ATOM 2013 N N . TRP A 1 244 ? -14.085 0.702 29.546 1.00 71.75 244 TRP A N 1
ATOM 2014 C CA . TRP A 1 244 ? -13.955 -0.744 29.538 1.00 71.75 244 TRP A CA 1
ATOM 2015 C C . TRP A 1 244 ? -14.771 -1.342 30.686 1.00 71.75 244 TRP A C 1
ATOM 2017 O O . TRP A 1 244 ? -14.383 -1.272 31.848 1.00 71.75 244 TRP A O 1
ATOM 2027 N N . MET A 1 245 ? -15.922 -1.921 30.350 1.00 61.66 245 MET A N 1
ATOM 2028 C CA . MET A 1 245 ? -16.690 -2.759 31.267 1.00 61.66 245 MET A CA 1
ATOM 2029 C C . MET A 1 245 ? -16.214 -4.202 31.104 1.00 61.66 245 MET A C 1
ATOM 2031 O O . MET A 1 245 ? -16.240 -4.733 29.990 1.00 61.66 245 MET A O 1
ATOM 2035 N N . CYS A 1 246 ? -15.765 -4.817 32.201 1.00 55.50 246 CYS A N 1
ATOM 2036 C CA . CYS A 1 246 ? -15.460 -6.244 32.224 1.00 55.50 246 CYS A CA 1
ATOM 2037 C C . CYS A 1 246 ? -16.752 -7.005 31.879 1.00 55.50 246 CYS A C 1
ATOM 2039 O O . CYS A 1 246 ? -17.794 -6.723 32.472 1.00 55.50 246 CYS A O 1
ATOM 2041 N N . ARG A 1 247 ? -16.700 -7.880 30.872 1.00 47.56 247 ARG A N 1
ATOM 2042 C CA . ARG A 1 247 ? -17.820 -8.751 30.494 1.00 47.56 247 ARG A CA 1
ATOM 2043 C C . ARG A 1 247 ? -17.813 -10.023 31.316 1.00 47.56 247 ARG A C 1
ATOM 2045 O O . ARG A 1 247 ? -16.697 -10.531 31.553 1.00 47.56 247 ARG A O 1
#

pLDDT: mean 79.87, std 10.58, range [40.97, 95.62]

Mean predicted aligned error: 15.76 Å

Sequence (247 aa):
MENYFFVDFHHGGYFDNKGTYVGGDVAEWKCLSEMWGYFDVLKLVKKMKYPEVNEMWYNIDGSLKVLVDDKGAVEMEDWAKATGKGLLPAMDELLPGVEQRFCVRHLYSNFRKRFPGKQLKEMMWKAAKASYPQAWEKIMREIRPINEEAHKHLMRIPPRYWSKSRFSEHSKCDVLVNNMCETFNSVILGPRGKPIVTMLEEIRSYLMERWAKNRDKMSNLQPGEVLPNIKKKLNKQCELSRFWMCR

Organism: Trifolium subterraneum (NCBI:txid3900)

Foldseek 3Di:
DFDKFKDWDWDQFDADPVRDTPRTDIDIDIDTPVPFWLVVVVVVVVVVVPVDDPWDWDDDPSDIDTDDTRVVRVVNVVRRCPVVDDPVNVCCVVPNPDQAADQLVVVVVVLCVPPPDPVLVVLSVQLLEDQADVSNVVSLVVVCVVPVVSSVVVVVDPSSHRHLNNDDPVPRDNRSHPVVVVVVCVQQVVLVVDPPVSSVVSVVVVVVVVVVVVVVVVVPDDVPDDDPVVVVVVVVVVVVCVPDDDD

InterPro domains:
  IPR058594 PB1-like domain, plants [PF26130] (1-84)